Protein AF-A0A9Q9PB73-F1 (afdb_monomer)

Secondary structure (DSSP, 8-state):
--HHHHHHHHHHHHHHHHT-----S--HHHHHHHHHHHHHHHTGGGGGSTTTHHHHHHHHHHHHHHHHHHHHHHHTT----SS--TTT-GGGGS-HHHHHHHHHHHTTSSPPPGGGHHHHHHHHHHHHHHHHHHHHHHHHHHHHHHHHHHHHHHHH---HHHHHHHHHHHHHHHHHHHHHHHHHHHHHHHHHHHSS---

Solvent-accessible surface area (backbone atoms only — not comparable to full-atom values): 10173 Å² total; per-residue (Å²): 131,60,71,69,34,52,52,52,19,26,51,33,25,43,47,39,55,74,65,40,59,80,55,90,72,78,28,49,42,52,54,52,19,53,52,18,47,51,33,23,60,73,13,48,74,22,63,84,35,84,92,35,31,66,20,26,52,32,2,42,51,8,18,52,38,11,42,51,40,31,52,51,21,58,76,66,55,54,42,48,47,83,61,76,53,84,85,60,29,30,60,70,60,43,54,75,69,51,38,52,50,53,51,31,26,68,64,57,75,38,81,80,51,75,90,46,44,66,38,46,51,30,46,52,52,30,50,52,52,50,52,63,67,44,45,50,42,52,51,8,50,51,31,12,49,53,6,30,34,49,20,38,29,75,71,71,66,53,44,69,66,54,53,48,51,51,51,51,52,53,52,49,54,50,52,53,48,51,52,48,52,54,47,50,51,52,40,48,57,47,45,54,61,63,66,46,77,88,125

Mean predicted aligned error: 8.73 Å

Organism: NCBI:txid159612

Nearest PDB structures (foldseek):
  7p13-assembly1_A  TM=1.983E-01  e=5.101E-01  Mycobacterium tuberculosis H37Rv
  3bt5-assembly1_A  TM=2.138E-01  e=2.238E+00  Deinococcus radiodurans R1 = ATCC 13939 = DSM 20539
  6qfm-assembly1_A  TM=1.974E-01  e=7.440E+00  Homo sapiens
  6ybk-assembly1_A  TM=2.043E-01  e=9.373E+00  Escherichia coli O157:H7

Foldseek 3Di:
DDLVLLVQLLVLLVCCLPQNAQAPDQFPLNVLLVVLVVLLVLLVVLCVPPVLVVLSVLSVQLNVLSVVLQVVCVVSVHGHHPDRDPPSNSCPSDDPVVSVVLVCLLQVVDADDLSNLSNSVSNLSSVVSNCVSCVSSVSSSLSNQSSSQSSCCVPPVPHPVSVVVSVVVVVVVVVVVVSSVVRNVVSVVSSCVSPDPPD

Sequence (199 aa):
MSPSDLVEATRRANHLVEHGPTAVVLSQQAGFAGMSILWAFISVPSVLRTDSVIWFLFALAGAVVNVTAWVRARRHRRLLPYLVEAPEQPLGALTPADRKSVTRQISGRAPVTPETVPLVRAMLAWQRRFTRASAPTLIGTGLSLVGLGGASATTFGWGWAFLVFIAVVVVFVTVATAIGVRRSRRVLAELDRVGAPVS

pLDDT: mean 79.84, std 9.08, range [40.38, 92.75]

Structure (mmCIF, N/CA/C/O backbone):
data_AF-A0A9Q9PB73-F1
#
_entry.id   AF-A0A9Q9PB73-F1
#
loop_
_atom_site.group_PDB
_atom_site.id
_atom_site.type_symbol
_atom_site.label_atom_id
_atom_site.label_alt_id
_atom_site.label_comp_id
_atom_site.label_asym_id
_atom_site.label_entity_id
_atom_site.label_seq_id
_atom_site.pdbx_PDB_ins_code
_atom_site.Cartn_x
_atom_site.Cartn_y
_atom_site.Cartn_z
_atom_site.occupancy
_atom_site.B_iso_or_equiv
_atom_site.auth_seq_id
_atom_site.auth_comp_id
_atom_site.auth_asym_id
_atom_site.auth_atom_id
_atom_site.pdbx_PDB_model_num
ATOM 1 N N . MET A 1 1 ? -14.734 5.433 27.820 1.00 81.19 1 MET A N 1
ATOM 2 C CA . MET A 1 1 ? -15.286 5.463 26.449 1.00 81.19 1 MET A CA 1
ATOM 3 C C . MET A 1 1 ? -16.794 5.399 26.546 1.00 81.19 1 MET A C 1
ATOM 5 O O . MET A 1 1 ? -17.283 4.629 27.362 1.00 81.19 1 MET A O 1
ATOM 9 N N . SER A 1 2 ? -17.525 6.196 25.765 1.00 86.44 2 SER A N 1
ATOM 10 C CA . SER A 1 2 ? -18.981 6.042 25.703 1.00 86.44 2 SER A CA 1
ATOM 11 C C . SER A 1 2 ? -19.342 4.754 24.941 1.00 86.44 2 SER A C 1
ATOM 13 O O . SER A 1 2 ? -18.794 4.536 23.854 1.00 86.44 2 SER A O 1
ATOM 15 N N . PRO A 1 3 ? -20.268 3.916 25.447 1.00 85.44 3 PRO A N 1
ATOM 16 C CA . PRO A 1 3 ? -20.746 2.732 24.732 1.00 85.44 3 PRO A CA 1
ATOM 17 C C . PRO A 1 3 ? -21.348 3.067 23.360 1.00 85.44 3 PRO A C 1
ATOM 19 O O . PRO A 1 3 ? -21.125 2.334 22.398 1.00 85.44 3 PRO A O 1
ATOM 22 N N . SER A 1 4 ? -22.054 4.200 23.242 1.00 87.19 4 SER A N 1
ATOM 23 C CA . SER A 1 4 ? -22.648 4.664 21.978 1.00 87.19 4 SER A CA 1
ATOM 24 C C . SER A 1 4 ? -21.594 4.894 20.897 1.00 87.19 4 SER A C 1
ATOM 26 O O . SER A 1 4 ? -21.763 4.478 19.751 1.00 87.19 4 SER A O 1
ATOM 28 N N . ASP A 1 5 ? -20.477 5.512 21.277 1.00 86.94 5 ASP A N 1
ATOM 29 C CA . ASP A 1 5 ? -19.432 5.932 20.346 1.00 86.94 5 ASP A CA 1
ATOM 30 C C . ASP A 1 5 ? -18.615 4.726 19.875 1.00 86.94 5 ASP A C 1
ATOM 32 O O . ASP A 1 5 ? -18.195 4.666 18.719 1.00 86.94 5 ASP A O 1
ATOM 36 N N . LEU A 1 6 ? -18.433 3.729 20.750 1.00 85.31 6 LEU A N 1
ATOM 37 C CA . LEU A 1 6 ? -17.817 2.448 20.404 1.00 85.31 6 LEU A CA 1
ATOM 38 C C . LEU A 1 6 ? -18.681 1.636 19.436 1.00 85.31 6 LEU A C 1
ATOM 40 O O . LEU A 1 6 ? -18.147 1.058 18.484 1.00 85.31 6 LEU A O 1
ATOM 44 N N . VAL A 1 7 ? -19.999 1.605 19.645 1.00 88.12 7 VAL A N 1
ATOM 45 C CA . VAL A 1 7 ? -20.941 0.935 18.735 1.00 88.12 7 VAL A CA 1
ATOM 46 C C . VAL A 1 7 ? -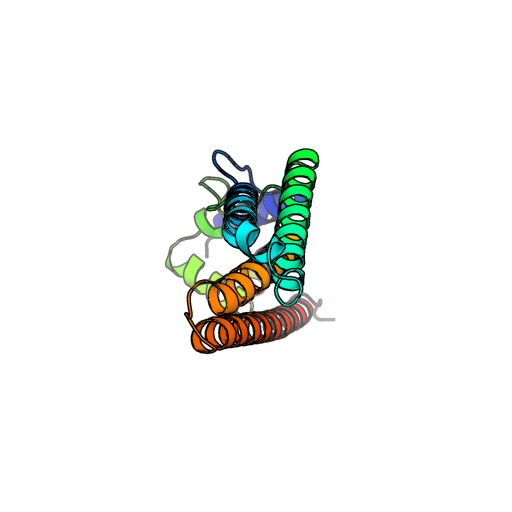20.922 1.603 17.362 1.00 88.12 7 VAL A C 1
ATOM 48 O O . VAL A 1 7 ? -20.779 0.915 16.350 1.00 88.12 7 VAL A O 1
ATOM 51 N N . GLU A 1 8 ? -20.979 2.933 17.314 1.00 87.12 8 GLU A N 1
ATOM 52 C CA . GLU A 1 8 ? -20.946 3.693 16.062 1.00 87.12 8 GLU A CA 1
ATOM 53 C C . GLU A 1 8 ? -19.600 3.541 15.331 1.00 87.12 8 GLU A C 1
ATOM 55 O O . GLU A 1 8 ? -19.565 3.271 14.127 1.00 87.12 8 GLU A O 1
ATOM 60 N N . ALA A 1 9 ? -18.476 3.609 16.052 1.00 85.12 9 ALA A N 1
ATOM 61 C CA . ALA A 1 9 ? -17.149 3.356 15.490 1.00 85.12 9 ALA A CA 1
ATOM 62 C C . ALA A 1 9 ? -17.027 1.933 14.918 1.00 85.12 9 ALA A C 1
ATOM 64 O O . ALA A 1 9 ? -16.461 1.735 13.838 1.00 85.12 9 ALA A O 1
ATOM 65 N N . THR A 1 10 ? -17.584 0.939 15.617 1.00 86.75 10 THR A N 1
ATOM 66 C CA . THR A 1 10 ? -17.586 -0.465 15.175 1.00 86.75 10 THR A CA 1
ATOM 67 C C . THR A 1 10 ? -18.457 -0.649 13.938 1.00 86.75 10 THR A C 1
ATOM 69 O O . THR A 1 10 ? -18.029 -1.295 12.981 1.00 86.75 10 THR A O 1
ATOM 72 N N . ARG A 1 11 ? -19.649 -0.039 13.909 1.00 87.25 11 ARG A N 1
ATOM 73 C CA . ARG A 1 11 ? -20.544 -0.049 12.746 1.00 87.25 11 ARG A CA 1
ATOM 74 C C . ARG A 1 11 ? -19.846 0.522 11.512 1.00 87.25 11 ARG A C 1
ATOM 76 O O . ARG A 1 11 ? -19.874 -0.112 10.460 1.00 87.25 11 ARG A O 1
ATOM 83 N N . ARG A 1 12 ? -19.167 1.666 11.640 1.00 85.88 12 ARG A N 1
ATOM 84 C CA . ARG A 1 12 ? -18.396 2.281 10.542 1.00 85.88 12 ARG A CA 1
ATOM 85 C C . ARG A 1 12 ? -17.239 1.399 10.084 1.00 85.88 12 ARG A C 1
ATOM 87 O O . ARG A 1 12 ? -17.043 1.224 8.884 1.00 85.88 12 ARG A O 1
ATOM 94 N N . ALA A 1 13 ? -16.504 0.791 11.018 1.00 82.88 13 ALA A N 1
ATOM 95 C CA . ALA A 1 13 ? -15.443 -0.154 10.680 1.00 82.88 13 ALA A CA 1
ATOM 96 C C . ALA A 1 13 ? -15.987 -1.367 9.903 1.00 82.88 13 ALA A C 1
ATOM 98 O O . ALA A 1 13 ? -15.427 -1.722 8.868 1.00 82.88 13 ALA A O 1
ATOM 99 N N . ASN A 1 14 ? -17.100 -1.960 10.344 1.00 84.06 14 ASN A N 1
ATOM 100 C CA . ASN A 1 14 ? -17.745 -3.081 9.654 1.00 84.06 14 ASN A CA 1
ATOM 101 C C . ASN A 1 14 ? -18.268 -2.684 8.269 1.00 84.06 14 ASN A C 1
ATOM 103 O O . ASN A 1 14 ? -18.034 -3.406 7.303 1.00 84.06 14 ASN A O 1
ATOM 107 N N . HIS A 1 15 ? -18.867 -1.497 8.138 1.00 83.25 15 HIS A N 1
ATOM 108 C CA . HIS A 1 15 ? -19.289 -0.969 6.841 1.00 83.25 15 HIS A CA 1
ATOM 109 C C . HIS A 1 15 ? -18.113 -0.903 5.852 1.00 83.25 15 HIS A C 1
ATOM 111 O O . HIS A 1 15 ? -18.237 -1.361 4.716 1.00 83.25 15 HIS A O 1
ATOM 117 N N . LEU A 1 16 ? -16.937 -0.438 6.291 1.00 80.31 16 LEU A N 1
ATOM 118 C CA . LEU A 1 16 ? -15.720 -0.436 5.468 1.00 80.31 16 LEU A CA 1
ATOM 119 C C . LEU A 1 16 ? -15.178 -1.844 5.178 1.00 80.31 16 LEU A C 1
ATOM 121 O O . LEU A 1 16 ? -14.593 -2.073 4.115 1.00 80.31 16 LEU A O 1
ATOM 125 N N . VAL A 1 17 ? -15.344 -2.791 6.105 1.00 79.62 17 VAL A N 1
ATOM 126 C CA . VAL A 1 17 ? -14.980 -4.201 5.894 1.00 79.62 17 VAL A CA 1
ATOM 127 C C . VAL A 1 17 ? -15.869 -4.859 4.851 1.00 79.62 17 VAL A C 1
ATOM 129 O O . VAL A 1 17 ? -15.363 -5.711 4.127 1.00 79.62 17 VAL A O 1
ATOM 132 N N . GLU A 1 18 ? -17.138 -4.478 4.744 1.00 80.69 18 GLU A N 1
ATOM 133 C CA . GLU A 1 18 ? -18.116 -5.069 3.825 1.00 80.69 18 GLU A CA 1
ATOM 134 C C . GLU A 1 18 ? -18.109 -4.363 2.464 1.00 80.69 18 GLU A C 1
ATOM 136 O O . GLU A 1 18 ? -17.787 -4.970 1.435 1.00 80.69 18 GLU A O 1
ATOM 141 N N . HIS A 1 19 ? -18.345 -3.056 2.462 1.00 75.50 19 HIS A N 1
ATOM 142 C CA . HIS A 1 19 ? -18.592 -2.263 1.258 1.00 75.50 19 HIS A CA 1
ATOM 143 C C . HIS A 1 19 ? -17.308 -1.658 0.680 1.00 75.50 19 HIS A C 1
ATOM 145 O O . HIS A 1 19 ? -17.209 -1.442 -0.527 1.00 75.50 19 HIS A O 1
ATOM 151 N N . GLY A 1 20 ? -16.266 -1.517 1.504 1.00 68.12 20 GLY A N 1
ATOM 152 C CA . GLY A 1 20 ? -15.067 -0.766 1.145 1.00 68.12 20 GLY A CA 1
ATOM 153 C C . GLY A 1 20 ? -15.297 0.748 1.240 1.00 68.12 20 GLY A C 1
ATOM 154 O O . GLY A 1 20 ? -16.436 1.195 1.315 1.00 68.12 20 GLY A O 1
ATOM 155 N N . PRO A 1 21 ? -14.218 1.540 1.291 1.00 69.56 21 PRO A N 1
ATOM 156 C CA . PRO A 1 21 ? -14.331 2.990 1.362 1.00 69.56 21 PRO A CA 1
ATOM 157 C C . PRO A 1 21 ? -14.753 3.607 0.026 1.00 69.56 21 PRO A C 1
ATOM 159 O O . PRO A 1 21 ? -14.354 3.136 -1.048 1.00 69.56 21 PRO A O 1
ATOM 162 N N . THR A 1 22 ? -15.483 4.715 0.100 1.00 65.12 22 THR A N 1
ATOM 163 C CA . THR A 1 22 ? -15.911 5.464 -1.082 1.00 65.12 22 THR A CA 1
ATOM 164 C C . THR A 1 22 ? -14.775 6.372 -1.563 1.00 65.12 22 THR A C 1
ATOM 166 O O . THR A 1 22 ? -14.307 7.249 -0.843 1.00 65.12 22 THR A O 1
ATOM 169 N N . ALA A 1 23 ? -14.278 6.158 -2.784 1.00 60.25 23 ALA A N 1
ATOM 170 C CA . ALA A 1 23 ? -13.275 7.042 -3.380 1.00 60.25 23 ALA A CA 1
ATOM 171 C C . ALA A 1 23 ? -13.978 8.210 -4.094 1.00 60.25 23 ALA A C 1
ATOM 173 O O . ALA A 1 23 ? -14.512 8.019 -5.184 1.00 60.25 23 ALA A O 1
ATOM 174 N N . VAL A 1 24 ? -13.983 9.396 -3.476 1.00 58.31 24 VAL A N 1
ATOM 175 C CA . VAL A 1 24 ? -14.652 10.606 -4.006 1.00 58.31 24 VAL A CA 1
ATOM 176 C C . VAL A 1 24 ? -13.810 11.320 -5.079 1.00 58.31 24 VAL A C 1
ATOM 178 O O . VAL A 1 24 ? -14.357 11.956 -5.973 1.00 58.31 24 VAL A O 1
ATOM 181 N N . VAL A 1 25 ? -12.478 11.178 -5.040 1.00 64.44 25 VAL A N 1
ATOM 182 C CA . VAL A 1 25 ? -11.539 11.904 -5.923 1.00 64.44 25 VAL A CA 1
ATOM 183 C C . VAL A 1 25 ? -10.614 10.925 -6.674 1.00 64.44 25 VAL A C 1
ATOM 185 O O . VAL A 1 25 ? -11.056 9.906 -7.206 1.00 64.44 25 VAL A O 1
ATOM 188 N N . LEU A 1 26 ? -9.308 11.200 -6.742 1.00 64.75 26 LEU A N 1
ATOM 189 C CA . LEU A 1 26 ? -8.319 10.344 -7.383 1.00 64.75 26 LEU A CA 1
ATOM 190 C C . LEU A 1 26 ? -7.964 9.197 -6.429 1.00 64.75 26 LEU A C 1
ATOM 192 O O . LEU A 1 26 ? -7.519 9.432 -5.312 1.00 64.75 26 LEU A O 1
ATOM 196 N N . SER A 1 27 ? -8.139 7.942 -6.843 1.00 77.50 27 SER A N 1
ATOM 197 C CA . SER A 1 27 ? -7.674 6.805 -6.030 1.00 77.50 27 SER A CA 1
ATOM 198 C C . SER A 1 27 ? -6.141 6.750 -5.983 1.00 77.50 27 SER A C 1
ATOM 200 O O . SER A 1 27 ? -5.495 7.048 -6.991 1.00 77.50 27 SER A O 1
ATOM 202 N N . GLN A 1 28 ? -5.553 6.269 -4.883 1.00 78.62 28 GLN A N 1
ATOM 203 C CA . GLN A 1 28 ? -4.099 6.040 -4.793 1.00 78.62 28 GLN A CA 1
ATOM 204 C C . GLN A 1 28 ? -3.593 5.160 -5.943 1.00 78.62 28 GLN A C 1
ATOM 206 O O . GLN A 1 28 ? -2.537 5.402 -6.519 1.00 78.62 28 GLN A O 1
ATOM 211 N N . GLN A 1 29 ? -4.387 4.158 -6.326 1.00 81.94 29 GLN A N 1
ATOM 212 C CA . GLN A 1 29 ? -4.055 3.232 -7.408 1.00 81.94 29 GLN A CA 1
ATOM 213 C C . GLN A 1 29 ? -4.014 3.912 -8.781 1.00 81.94 29 GLN A C 1
ATOM 215 O O . GLN A 1 29 ? -3.167 3.560 -9.594 1.00 81.94 29 GLN A O 1
ATOM 220 N N . ALA A 1 30 ? -4.875 4.906 -9.024 1.00 83.56 30 ALA A N 1
ATOM 221 C CA . ALA A 1 30 ? -4.822 5.718 -10.240 1.00 83.56 30 ALA A CA 1
ATOM 222 C C . ALA A 1 30 ? -3.536 6.557 -10.289 1.00 83.56 30 ALA A C 1
ATOM 224 O O . ALA A 1 30 ? -2.881 6.604 -11.326 1.00 83.56 30 ALA A O 1
ATOM 225 N N . GLY A 1 31 ? -3.145 7.158 -9.157 1.00 83.81 31 GLY A N 1
ATOM 226 C CA . GLY A 1 31 ? -1.890 7.904 -9.041 1.00 83.81 31 GLY A CA 1
ATOM 227 C C . GLY A 1 31 ? -0.665 7.032 -9.333 1.00 83.81 31 GLY A C 1
ATOM 228 O O . GLY A 1 31 ? 0.163 7.390 -10.170 1.00 83.81 31 GLY A O 1
ATOM 229 N N . PHE A 1 32 ? -0.581 5.845 -8.720 1.00 85.56 32 PHE A N 1
ATOM 230 C CA . PHE A 1 32 ? 0.517 4.903 -8.974 1.00 85.56 32 PHE A CA 1
ATOM 231 C C . PHE A 1 32 ? 0.524 4.359 -10.407 1.00 85.56 32 PHE A C 1
ATOM 233 O O . PHE A 1 32 ? 1.598 4.220 -10.992 1.00 85.56 32 PHE A O 1
ATOM 240 N N . ALA A 1 33 ? -0.644 4.094 -11.000 1.00 85.75 33 ALA A N 1
ATOM 241 C CA . ALA A 1 33 ? -0.742 3.708 -12.406 1.00 85.75 33 ALA A CA 1
ATOM 242 C C . ALA A 1 33 ? -0.212 4.810 -13.334 1.00 85.75 33 ALA A C 1
ATOM 244 O O . ALA A 1 33 ? 0.637 4.527 -14.178 1.00 85.75 33 ALA A O 1
ATOM 245 N N . GLY A 1 34 ? -0.632 6.063 -13.130 1.00 85.88 34 GLY A N 1
ATOM 246 C CA . GLY A 1 34 ? -0.138 7.210 -13.897 1.00 85.88 34 GLY A CA 1
ATOM 247 C C . GLY A 1 34 ? 1.375 7.403 -13.767 1.00 85.88 34 GLY A C 1
ATOM 248 O O . GLY A 1 34 ? 2.073 7.489 -14.776 1.00 85.88 34 GLY A O 1
ATOM 249 N N . MET A 1 35 ? 1.902 7.376 -12.538 1.00 87.62 35 MET A N 1
ATOM 250 C CA . MET A 1 35 ? 3.348 7.474 -12.287 1.00 87.62 35 MET A CA 1
ATOM 251 C C . MET A 1 35 ? 4.135 6.339 -12.946 1.00 87.62 35 MET A C 1
ATOM 253 O O . MET A 1 35 ? 5.206 6.570 -13.494 1.00 87.62 35 MET A O 1
ATOM 257 N N . SER A 1 36 ? 3.599 5.120 -12.947 1.00 86.81 36 SER A N 1
ATOM 258 C CA . SER A 1 36 ? 4.295 3.968 -13.535 1.00 86.81 36 SER A CA 1
ATOM 259 C C . SER A 1 36 ? 4.354 4.024 -15.054 1.00 86.81 36 SER A C 1
ATOM 261 O O . SER A 1 36 ? 5.361 3.628 -15.634 1.00 86.81 36 SER A O 1
ATOM 263 N N . ILE A 1 37 ? 3.315 4.565 -15.697 1.00 89.69 37 ILE A N 1
ATOM 264 C CA . ILE A 1 37 ? 3.337 4.865 -17.134 1.00 89.69 37 ILE A CA 1
ATOM 265 C C . ILE A 1 37 ? 4.416 5.911 -17.430 1.00 89.69 37 ILE A C 1
ATOM 267 O O . ILE A 1 37 ? 5.212 5.720 -18.347 1.00 89.69 37 ILE A O 1
ATOM 271 N N . LEU A 1 38 ? 4.488 6.980 -16.629 1.00 89.31 38 LEU A N 1
ATOM 272 C CA . LEU A 1 38 ? 5.520 8.007 -16.776 1.00 89.31 38 LEU A CA 1
ATOM 273 C C . LEU A 1 38 ? 6.932 7.420 -16.621 1.00 89.31 38 LEU A C 1
ATOM 275 O O . LEU A 1 38 ? 7.808 7.695 -17.436 1.00 89.31 38 LEU A O 1
ATOM 279 N N . TRP A 1 39 ? 7.159 6.572 -15.618 1.00 88.12 39 TRP A N 1
ATOM 280 C CA . TRP A 1 39 ? 8.449 5.910 -15.407 1.00 88.12 39 TRP A CA 1
ATOM 281 C C . TRP A 1 39 ? 8.827 4.958 -16.546 1.00 88.12 39 TRP A C 1
ATOM 283 O O . TRP A 1 39 ? 9.987 4.931 -16.962 1.00 88.12 39 TRP A O 1
ATOM 293 N N . ALA A 1 40 ? 7.859 4.216 -17.091 1.00 87.50 40 ALA A N 1
ATOM 294 C CA . ALA A 1 40 ? 8.070 3.399 -18.283 1.00 87.50 40 ALA A CA 1
ATOM 295 C C . ALA A 1 40 ? 8.453 4.262 -19.493 1.00 87.50 40 ALA A C 1
ATOM 297 O O . ALA A 1 40 ? 9.391 3.916 -20.208 1.00 87.50 40 ALA A O 1
ATOM 298 N N . PHE A 1 41 ? 7.798 5.412 -19.673 1.00 88.56 41 PHE A N 1
ATOM 299 C CA . PHE A 1 41 ? 8.111 6.359 -20.742 1.00 88.56 41 PHE A CA 1
ATOM 300 C C . PHE A 1 41 ? 9.527 6.943 -20.612 1.00 88.56 41 PHE A C 1
ATOM 302 O O . PHE A 1 41 ? 10.282 6.946 -21.580 1.00 88.56 41 PHE A O 1
ATOM 309 N N . ILE A 1 42 ? 9.935 7.350 -19.405 1.00 83.19 42 ILE A N 1
ATOM 310 C CA . ILE A 1 42 ? 11.305 7.825 -19.130 1.00 83.19 42 ILE A CA 1
ATOM 311 C C . ILE A 1 42 ? 12.348 6.736 -19.434 1.00 83.19 42 ILE A C 1
ATOM 313 O O . ILE A 1 42 ? 13.468 7.047 -19.830 1.00 83.19 42 ILE A O 1
ATOM 317 N N . SER A 1 43 ? 11.982 5.460 -19.289 1.00 83.94 43 SER A N 1
ATOM 318 C CA . SER A 1 43 ? 12.876 4.319 -19.523 1.00 83.94 43 SER A CA 1
ATOM 319 C C . SER A 1 43 ? 13.005 3.913 -21.002 1.00 83.94 43 SER A C 1
ATOM 321 O O . SER A 1 43 ? 13.804 3.031 -21.310 1.00 83.94 43 SER A O 1
ATOM 323 N N . VAL A 1 44 ? 12.250 4.526 -21.925 1.00 86.94 44 VAL A N 1
ATOM 324 C CA . VAL A 1 44 ? 12.257 4.199 -23.368 1.00 86.94 44 VAL A CA 1
ATOM 325 C C . VAL A 1 44 ? 13.646 4.280 -24.022 1.00 86.94 44 VAL A C 1
ATOM 327 O O . VAL A 1 44 ? 13.961 3.379 -24.800 1.00 86.94 44 VAL A O 1
ATOM 330 N N . PRO A 1 45 ? 14.521 5.262 -23.719 1.00 85.00 45 PRO A N 1
ATOM 331 C CA . PRO A 1 45 ? 15.861 5.318 -24.312 1.00 85.00 45 PRO A CA 1
ATOM 332 C C . PRO A 1 45 ? 16.711 4.062 -24.062 1.00 85.00 45 PRO A C 1
ATOM 334 O O . PRO A 1 45 ? 17.592 3.747 -24.860 1.00 85.00 45 PRO A O 1
ATOM 337 N N . SER A 1 46 ? 16.430 3.299 -23.000 1.00 83.38 46 SER A N 1
ATOM 338 C CA . SER A 1 46 ? 17.100 2.023 -22.716 1.00 83.38 46 SER A CA 1
ATOM 339 C C . SER A 1 46 ? 16.802 0.936 -23.754 1.00 83.38 46 SER A C 1
ATOM 341 O O . SER A 1 46 ? 17.557 -0.022 -23.875 1.00 83.38 46 SER A O 1
ATOM 343 N N . VAL A 1 47 ? 15.735 1.070 -24.549 1.00 86.06 47 VAL A N 1
ATOM 344 C CA . VAL A 1 47 ? 15.420 0.121 -25.632 1.00 86.06 47 VAL A CA 1
ATOM 345 C C . VAL A 1 47 ? 16.455 0.186 -26.759 1.00 86.06 47 VAL A C 1
ATOM 347 O O . VAL A 1 47 ? 16.687 -0.803 -27.447 1.00 86.06 47 VAL A O 1
ATOM 350 N N . LEU A 1 48 ? 17.133 1.325 -26.913 1.00 86.56 48 LEU A N 1
ATOM 351 C CA . LEU A 1 48 ? 18.148 1.534 -27.948 1.00 86.56 48 LEU A CA 1
ATOM 352 C C . LEU A 1 48 ? 19.472 0.809 -27.651 1.00 86.56 48 LEU A C 1
ATOM 354 O O . LEU A 1 48 ? 20.381 0.822 -28.477 1.00 86.56 48 LEU A O 1
ATOM 358 N N . ARG A 1 49 ? 19.602 0.195 -26.469 1.00 82.75 49 ARG A N 1
ATOM 359 C CA . ARG A 1 49 ? 20.827 -0.439 -25.975 1.00 82.75 49 ARG A CA 1
ATOM 360 C C . ARG A 1 49 ? 20.506 -1.819 -25.411 1.00 82.75 49 ARG A C 1
ATOM 362 O O . ARG A 1 49 ? 19.757 -1.948 -24.442 1.00 82.75 49 ARG A O 1
ATOM 369 N N . THR A 1 50 ? 21.065 -2.854 -26.038 1.00 81.44 50 THR A N 1
ATOM 370 C CA . THR A 1 50 ? 20.707 -4.265 -25.777 1.00 81.44 50 THR A CA 1
ATOM 371 C C . THR A 1 50 ? 20.985 -4.675 -24.327 1.00 81.44 50 THR A C 1
ATOM 373 O O . THR A 1 50 ? 20.200 -5.396 -23.718 1.00 81.44 50 THR A O 1
ATOM 376 N N . ASP A 1 51 ? 22.054 -4.145 -23.742 1.00 80.69 51 ASP A N 1
ATOM 377 C CA . ASP A 1 51 ? 22.472 -4.322 -22.349 1.00 80.69 51 ASP A CA 1
ATOM 378 C C . ASP A 1 51 ? 21.544 -3.642 -21.325 1.00 80.69 51 ASP A C 1
ATOM 380 O O . ASP A 1 51 ? 21.549 -3.999 -20.147 1.00 80.69 51 ASP A O 1
ATOM 384 N N . SER A 1 52 ? 20.704 -2.696 -21.758 1.00 81.56 52 SER A N 1
ATOM 385 C CA . SER A 1 52 ? 19.805 -1.931 -20.881 1.00 81.56 52 SER A CA 1
ATOM 386 C C . SER A 1 52 ? 18.311 -2.191 -21.113 1.00 81.56 52 SER A C 1
ATOM 388 O O . SER A 1 52 ? 17.477 -1.728 -20.329 1.00 81.56 52 SER A O 1
ATOM 390 N N . VAL A 1 53 ? 17.959 -2.997 -22.124 1.00 86.75 53 VAL A N 1
ATOM 391 C CA . VAL A 1 53 ? 16.568 -3.337 -22.484 1.00 86.75 53 VAL A CA 1
ATOM 392 C C . VAL A 1 53 ? 15.788 -3.926 -21.305 1.00 86.75 53 VAL A C 1
ATOM 394 O O . VAL A 1 53 ? 14.603 -3.642 -21.130 1.00 86.75 53 VAL A O 1
ATOM 397 N N . ILE A 1 54 ? 16.458 -4.708 -20.453 1.00 87.44 54 ILE A N 1
ATOM 398 C CA . ILE A 1 54 ? 15.840 -5.366 -19.297 1.00 87.44 54 ILE A CA 1
ATOM 399 C C . ILE A 1 54 ? 15.223 -4.363 -18.313 1.00 87.44 54 ILE A C 1
ATOM 401 O O . ILE A 1 54 ? 14.180 -4.629 -17.716 1.00 87.44 54 ILE A O 1
ATOM 405 N N . TRP A 1 55 ? 15.812 -3.173 -18.188 1.00 87.31 55 TRP A N 1
ATOM 406 C CA . TRP A 1 55 ? 15.322 -2.128 -17.295 1.00 87.31 55 TRP A CA 1
ATOM 407 C C . TRP A 1 55 ? 14.025 -1.506 -17.804 1.00 87.31 55 TRP A C 1
ATOM 409 O O . TRP A 1 55 ? 13.092 -1.295 -17.029 1.00 87.31 55 TRP A O 1
ATOM 419 N N . PHE A 1 56 ? 13.913 -1.313 -19.120 1.00 87.75 56 PHE A N 1
ATOM 420 C CA . PHE A 1 56 ? 12.648 -0.925 -19.736 1.00 87.75 56 PHE A CA 1
ATOM 421 C C . PHE A 1 56 ? 11.569 -1.997 -19.527 1.00 87.75 56 PHE A C 1
ATOM 423 O O . PHE A 1 56 ? 10.440 -1.662 -19.170 1.00 87.75 56 PHE A O 1
ATOM 430 N N . LEU A 1 57 ? 11.911 -3.284 -19.668 1.00 91.12 57 LEU A N 1
ATOM 431 C CA . LEU A 1 57 ? 10.962 -4.381 -19.441 1.00 91.12 57 LEU A CA 1
ATOM 432 C C . LEU A 1 57 ? 10.443 -4.414 -17.998 1.00 91.12 57 LEU A C 1
ATOM 434 O O . LEU A 1 57 ? 9.244 -4.601 -17.795 1.00 91.12 57 LEU A O 1
ATOM 438 N N . PHE A 1 58 ? 11.297 -4.168 -16.999 1.00 88.94 58 PHE A N 1
ATOM 439 C CA . PHE A 1 58 ? 10.852 -4.010 -15.610 1.00 88.94 58 PHE A CA 1
ATOM 440 C C . PHE A 1 58 ? 9.925 -2.803 -15.433 1.00 88.94 58 PHE A C 1
ATOM 442 O O . PHE A 1 58 ? 8.883 -2.921 -14.778 1.00 88.94 58 PHE A O 1
ATOM 449 N N . ALA A 1 59 ? 10.257 -1.668 -16.058 1.00 88.94 59 ALA A N 1
ATOM 450 C CA . ALA A 1 59 ? 9.437 -0.463 -16.003 1.00 88.94 59 ALA A CA 1
ATOM 451 C C . ALA A 1 59 ? 8.033 -0.700 -16.583 1.00 88.94 59 ALA A C 1
ATOM 453 O O . ALA A 1 59 ? 7.024 -0.379 -15.942 1.00 88.94 59 ALA A O 1
ATOM 454 N N . LEU A 1 60 ? 7.987 -1.339 -17.754 1.00 91.44 60 LEU A N 1
ATOM 455 C CA . LEU A 1 60 ? 6.775 -1.720 -18.468 1.00 91.44 60 LEU A CA 1
ATOM 456 C C . LEU A 1 60 ? 5.951 -2.753 -17.691 1.00 91.44 60 LEU A C 1
ATOM 458 O O . LEU A 1 60 ? 4.743 -2.577 -17.535 1.00 91.44 60 LEU A O 1
ATOM 462 N N . ALA A 1 61 ? 6.587 -3.799 -17.159 1.00 91.06 61 ALA A N 1
ATOM 463 C CA . ALA A 1 61 ? 5.915 -4.808 -16.344 1.00 91.06 61 ALA A CA 1
ATOM 464 C C . ALA A 1 61 ? 5.247 -4.174 -15.116 1.00 91.06 61 ALA A C 1
ATOM 466 O O . ALA A 1 61 ? 4.082 -4.459 -14.827 1.00 91.06 61 ALA A O 1
ATOM 467 N N . GLY A 1 62 ? 5.941 -3.261 -14.432 1.00 88.19 62 GLY A N 1
ATOM 468 C CA . GLY A 1 62 ? 5.370 -2.531 -13.305 1.00 88.19 62 GLY A CA 1
ATOM 469 C C . GLY A 1 62 ? 4.181 -1.645 -13.691 1.00 88.19 62 GLY A C 1
ATOM 470 O O . GLY A 1 62 ? 3.161 -1.646 -12.993 1.00 88.19 62 GLY A O 1
ATOM 471 N N . ALA A 1 63 ? 4.245 -0.982 -14.852 1.00 89.94 63 ALA A N 1
ATOM 472 C CA . ALA A 1 63 ? 3.134 -0.197 -15.388 1.00 89.94 63 ALA A CA 1
ATOM 473 C C . ALA A 1 63 ? 1.912 -1.077 -15.687 1.00 89.94 63 ALA A C 1
ATOM 475 O O . ALA A 1 63 ? 0.804 -0.750 -15.259 1.00 89.94 63 ALA A O 1
ATOM 476 N N . VAL A 1 64 ? 2.105 -2.232 -16.333 1.00 92.75 64 VAL A N 1
ATOM 477 C CA . VAL A 1 64 ? 1.030 -3.201 -16.605 1.00 92.75 64 VAL A CA 1
ATOM 478 C C . VAL A 1 64 ? 0.398 -3.700 -15.304 1.00 92.75 64 VAL A C 1
ATOM 480 O O . VAL A 1 64 ? -0.830 -3.711 -15.181 1.00 92.75 64 VAL A O 1
ATOM 483 N N . VAL A 1 65 ? 1.199 -4.065 -14.300 1.00 91.38 65 VAL A N 1
ATOM 484 C CA . VAL A 1 65 ? 0.689 -4.510 -12.992 1.00 91.38 65 VAL A CA 1
ATOM 485 C C . VAL A 1 65 ? -0.114 -3.400 -12.302 1.00 91.38 65 VAL A C 1
ATOM 487 O O . VAL A 1 65 ? -1.212 -3.657 -11.809 1.00 91.38 65 VAL A O 1
ATOM 490 N N . ASN A 1 66 ? 0.365 -2.155 -12.309 1.00 89.06 66 ASN A N 1
ATOM 491 C CA . ASN A 1 66 ? -0.350 -1.042 -11.680 1.00 89.06 66 ASN A CA 1
ATOM 492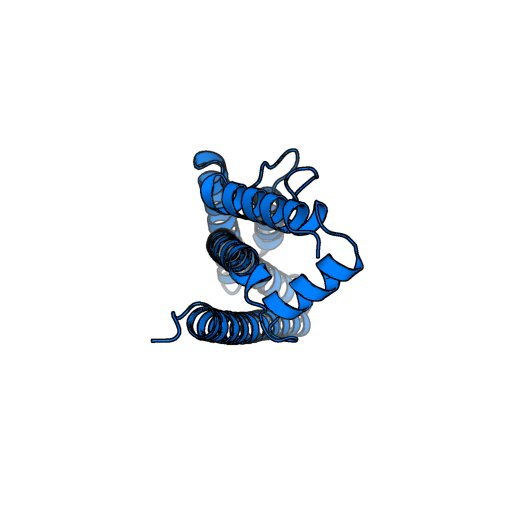 C C . ASN A 1 66 ? -1.645 -0.669 -12.410 1.00 89.06 66 ASN A C 1
ATOM 494 O O . ASN A 1 66 ? -2.675 -0.457 -11.765 1.00 89.06 66 ASN A O 1
ATOM 498 N N . VAL A 1 67 ? -1.634 -0.650 -13.744 1.00 89.44 67 VAL A N 1
ATOM 499 C CA . VAL A 1 67 ? -2.836 -0.391 -14.549 1.00 89.44 67 VAL A CA 1
ATOM 500 C C . VAL A 1 67 ? -3.861 -1.504 -14.353 1.00 89.44 67 VAL A C 1
ATOM 502 O O . VAL A 1 67 ? -5.032 -1.220 -14.111 1.00 89.44 67 VAL A O 1
ATOM 505 N N . THR A 1 68 ? -3.446 -2.772 -14.388 1.00 89.06 68 THR A N 1
ATOM 506 C CA . THR A 1 68 ? -4.359 -3.905 -14.159 1.00 89.06 68 THR A CA 1
ATOM 507 C C . THR A 1 68 ? -4.918 -3.912 -12.737 1.00 89.06 68 THR A C 1
ATOM 509 O O . THR A 1 68 ? -6.117 -4.142 -12.563 1.00 89.06 68 THR A O 1
ATOM 512 N N . ALA A 1 69 ? -4.104 -3.588 -11.727 1.00 85.62 69 ALA A N 1
ATOM 513 C CA . ALA A 1 69 ? -4.554 -3.425 -10.346 1.00 85.62 69 ALA A CA 1
ATOM 514 C C . ALA A 1 69 ? -5.604 -2.313 -10.220 1.00 85.62 69 ALA A C 1
ATOM 516 O O . ALA A 1 69 ? -6.661 -2.533 -9.623 1.00 85.62 69 ALA A O 1
ATOM 517 N N . TRP A 1 70 ? -5.359 -1.154 -10.836 1.00 86.25 70 TRP A N 1
ATOM 518 C CA . TRP A 1 70 ? -6.301 -0.037 -10.861 1.00 86.25 70 TRP A CA 1
ATOM 519 C C . TRP A 1 70 ? -7.601 -0.382 -11.598 1.00 86.25 70 TRP A C 1
ATOM 521 O O . TRP A 1 70 ? -8.684 -0.173 -11.052 1.00 86.25 70 TRP A O 1
ATOM 531 N N . VAL A 1 71 ? -7.525 -0.974 -12.794 1.00 87.00 71 VAL A N 1
ATOM 532 C CA . VAL A 1 71 ? -8.704 -1.391 -13.573 1.00 87.00 71 VAL A CA 1
ATOM 533 C C . VAL A 1 71 ? -9.527 -2.414 -12.796 1.00 87.00 71 VAL A C 1
ATOM 535 O O . VAL A 1 71 ? -10.749 -2.286 -12.709 1.00 87.00 71 VAL A O 1
ATOM 538 N N . ARG A 1 72 ? -8.877 -3.409 -12.185 1.00 86.00 72 ARG A N 1
ATOM 539 C CA . ARG A 1 72 ? -9.550 -4.421 -11.365 1.00 86.00 72 ARG A CA 1
ATOM 540 C C . ARG A 1 72 ? -10.213 -3.792 -10.142 1.00 86.00 72 ARG A C 1
ATOM 542 O O . ARG A 1 72 ? -11.367 -4.102 -9.848 1.00 86.00 72 ARG A O 1
ATOM 549 N N . ALA A 1 73 ? -9.525 -2.890 -9.452 1.00 81.81 73 ALA A N 1
ATOM 550 C CA . ALA A 1 73 ? -10.085 -2.184 -8.308 1.00 81.81 73 ALA A CA 1
ATOM 551 C C . ALA A 1 73 ? -11.267 -1.288 -8.704 1.00 81.81 73 ALA A C 1
ATOM 553 O O . ALA A 1 73 ? -12.281 -1.285 -8.008 1.00 81.81 73 ALA A O 1
ATOM 554 N N . ARG A 1 74 ? -11.195 -0.611 -9.855 1.00 80.94 74 ARG A N 1
ATOM 555 C CA . ARG A 1 74 ? -12.296 0.186 -10.409 1.00 80.94 74 ARG A CA 1
ATOM 556 C C . ARG A 1 74 ? -13.506 -0.684 -10.753 1.00 80.94 74 ARG A C 1
ATOM 558 O O . ARG A 1 74 ? -14.615 -0.357 -10.344 1.00 80.94 74 ARG A O 1
ATOM 565 N N . ARG A 1 75 ? -13.295 -1.820 -11.430 1.00 82.75 75 ARG A N 1
ATOM 566 C CA . ARG A 1 75 ? -14.361 -2.777 -11.788 1.00 82.75 75 ARG A CA 1
ATOM 567 C C . ARG A 1 75 ? -15.077 -3.345 -10.564 1.00 82.75 75 ARG A C 1
ATOM 569 O O . ARG A 1 75 ? -16.288 -3.511 -10.595 1.00 82.75 75 ARG A O 1
ATOM 576 N N . HIS A 1 76 ? -14.347 -3.611 -9.483 1.00 78.75 76 HIS A N 1
ATOM 577 C CA . HIS A 1 76 ? -14.922 -4.180 -8.262 1.00 78.75 76 HIS A CA 1
ATOM 578 C C . HIS A 1 76 ? -15.301 -3.140 -7.199 1.00 78.75 76 HIS A C 1
ATOM 580 O O . HIS A 1 76 ? -15.599 -3.544 -6.078 1.00 78.75 76 HIS A O 1
ATOM 586 N N . ARG A 1 77 ? -15.271 -1.833 -7.511 1.00 69.50 77 ARG A N 1
ATOM 587 C CA . ARG A 1 77 ? -15.516 -0.736 -6.549 1.00 69.50 77 ARG A CA 1
ATOM 588 C C . ARG A 1 77 ? -14.673 -0.867 -5.268 1.00 69.50 77 ARG A C 1
ATOM 590 O O . ARG A 1 77 ? -15.145 -0.668 -4.159 1.00 69.50 77 ARG A O 1
ATOM 597 N N . ARG A 1 78 ? -13.404 -1.251 -5.427 1.00 72.06 78 ARG A N 1
ATOM 598 C CA . ARG A 1 7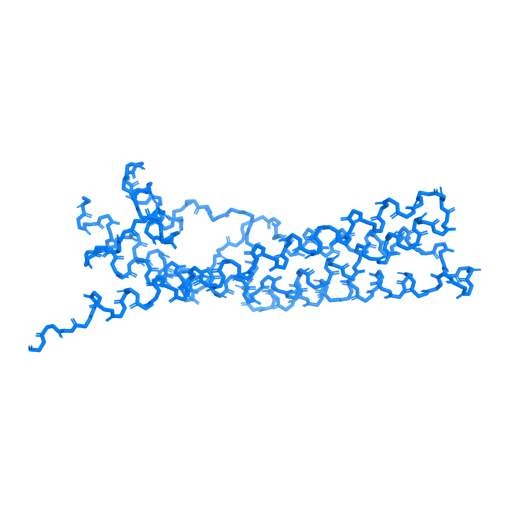8 ? -12.419 -1.480 -4.351 1.00 72.06 78 ARG A CA 1
ATOM 599 C C . ARG A 1 78 ? -11.240 -0.513 -4.441 1.00 72.06 78 ARG A C 1
ATOM 601 O O . ARG A 1 78 ? -10.111 -0.889 -4.134 1.00 72.06 78 ARG A O 1
ATOM 608 N N . LEU A 1 79 ? -11.489 0.699 -4.928 1.00 73.38 79 LEU A N 1
ATOM 609 C CA . LEU A 1 79 ? -10.451 1.716 -5.041 1.00 73.38 79 LEU A CA 1
ATOM 610 C C . LEU A 1 79 ? -9.950 2.109 -3.650 1.00 73.38 79 LEU A C 1
ATOM 612 O O . LEU A 1 79 ? -10.732 2.266 -2.717 1.00 73.38 79 LEU A O 1
ATOM 616 N N . LEU A 1 80 ? -8.633 2.262 -3.524 1.00 75.31 80 LEU A N 1
ATOM 617 C CA . LEU A 1 80 ? -8.010 2.718 -2.285 1.00 75.31 80 LEU A CA 1
ATOM 618 C C . LEU A 1 80 ? -8.058 4.254 -2.239 1.00 75.31 80 LEU A C 1
ATOM 620 O O . LEU A 1 80 ? -7.422 4.895 -3.087 1.00 75.31 80 LEU A O 1
ATOM 624 N N . PRO A 1 81 ? -8.807 4.862 -1.304 1.00 72.69 81 PRO A N 1
ATOM 625 C CA . PRO A 1 81 ? -8.821 6.307 -1.141 1.00 72.69 81 PRO A CA 1
ATOM 626 C C . PRO A 1 81 ? -7.502 6.787 -0.524 1.00 72.69 81 PRO A C 1
ATOM 628 O O . PRO A 1 81 ? -6.818 6.036 0.174 1.00 72.69 81 PRO A O 1
ATOM 631 N N . TYR A 1 82 ? -7.155 8.056 -0.753 1.00 61.22 82 TYR A N 1
ATOM 632 C CA . TYR A 1 82 ? -6.042 8.695 -0.041 1.00 61.22 82 TYR A CA 1
ATOM 633 C C . TYR A 1 82 ? -6.358 8.914 1.437 1.00 61.22 82 TYR A C 1
ATOM 635 O O . TYR A 1 82 ? -5.494 8.723 2.291 1.00 61.22 82 TYR A O 1
ATOM 643 N N . LEU A 1 83 ? -7.603 9.284 1.726 1.00 59.50 83 LEU A N 1
ATOM 644 C CA . LEU A 1 83 ? -8.142 9.506 3.058 1.00 59.50 83 LEU A CA 1
ATOM 645 C C . LEU A 1 83 ? -9.553 8.923 3.091 1.00 59.50 83 LEU A C 1
ATOM 647 O O . LEU A 1 83 ? -10.307 9.077 2.135 1.00 59.50 83 LEU A O 1
ATOM 651 N N . VAL A 1 84 ? -9.904 8.240 4.178 1.00 63.47 84 VAL A N 1
ATOM 652 C CA . VAL A 1 84 ? -11.308 7.909 4.444 1.00 63.47 84 VAL A CA 1
ATOM 653 C C . VAL A 1 84 ? -11.949 9.183 4.980 1.00 63.47 84 VAL A C 1
ATOM 655 O O . VAL A 1 84 ? -11.604 9.618 6.081 1.00 63.47 84 VAL A O 1
ATOM 658 N N . GLU A 1 85 ? -12.810 9.807 4.181 1.00 61.94 85 GLU A N 1
ATOM 659 C CA . GLU A 1 85 ? -13.493 11.044 4.559 1.00 61.94 85 GLU A CA 1
ATOM 660 C C . GLU A 1 85 ? -14.524 10.796 5.670 1.00 61.94 85 GLU A C 1
ATOM 662 O O . GLU A 1 85 ? -15.040 9.690 5.858 1.00 61.94 85 GLU A O 1
ATOM 667 N N . ALA A 1 86 ? -14.813 11.837 6.452 1.00 54.44 86 ALA A N 1
ATOM 668 C CA . ALA A 1 86 ? -15.961 11.813 7.349 1.00 54.44 86 ALA A CA 1
ATOM 669 C C . ALA A 1 86 ? -17.249 11.757 6.500 1.00 54.44 86 ALA A C 1
ATOM 671 O O . ALA A 1 86 ? -17.316 12.443 5.483 1.00 54.44 86 ALA A O 1
ATOM 672 N N . PRO A 1 87 ? -18.273 10.975 6.886 1.00 62.28 87 PRO A N 1
ATOM 673 C CA . PRO A 1 87 ? -18.461 10.312 8.181 1.00 62.28 87 PRO A CA 1
ATOM 674 C C . PRO A 1 87 ? -17.879 8.890 8.286 1.00 62.28 87 PRO A C 1
ATOM 676 O O . PRO A 1 87 ? -17.910 8.313 9.372 1.00 62.28 87 PRO A O 1
ATOM 679 N N . GLU A 1 88 ? -17.332 8.323 7.208 1.00 68.88 88 GLU A N 1
ATOM 680 C CA . GLU A 1 88 ? -16.895 6.917 7.142 1.00 68.88 88 GLU A CA 1
ATOM 681 C C . GLU A 1 88 ? -15.682 6.599 8.027 1.00 68.88 88 GLU A C 1
ATOM 683 O O . GLU A 1 88 ? -15.424 5.432 8.327 1.00 68.88 88 GLU A O 1
ATOM 688 N N . GLN A 1 89 ? -14.938 7.615 8.478 1.00 76.06 89 GLN A N 1
ATOM 689 C CA . GLN A 1 89 ? -13.774 7.430 9.341 1.00 76.06 89 GLN A CA 1
ATOM 690 C C . GLN A 1 89 ? -14.175 6.745 10.670 1.00 76.06 89 GLN A C 1
ATOM 692 O O . GLN A 1 89 ? -14.840 7.372 11.501 1.00 76.06 89 GLN A O 1
ATOM 697 N N . PRO A 1 90 ? -13.735 5.495 10.941 1.00 76.19 90 PRO A N 1
ATOM 698 C CA . PRO A 1 90 ? -14.253 4.711 12.069 1.00 76.19 90 PRO A CA 1
ATOM 699 C C . PRO A 1 90 ? -13.954 5.346 13.422 1.00 76.19 90 PRO A C 1
ATOM 701 O O . PRO A 1 90 ? -14.801 5.425 14.302 1.00 76.19 90 PRO A O 1
ATOM 704 N N . LEU A 1 91 ? -12.740 5.876 13.567 1.00 82.19 91 LEU A N 1
ATOM 705 C CA . LEU A 1 91 ? -12.302 6.550 14.785 1.00 82.19 91 LEU A CA 1
ATOM 706 C C . LEU A 1 91 ? -12.873 7.972 14.911 1.00 82.19 91 LEU A C 1
ATOM 708 O O . LEU A 1 91 ? -12.730 8.581 15.965 1.00 82.19 91 LEU A O 1
ATOM 712 N N . GLY A 1 92 ? -13.527 8.499 13.869 1.00 79.62 92 GLY A N 1
ATOM 713 C CA . GLY A 1 92 ? -14.127 9.834 13.860 1.00 79.62 92 GLY A CA 1
ATOM 714 C C . GLY A 1 92 ? -15.250 10.010 14.888 1.00 79.62 92 GLY A C 1
ATOM 715 O O . GLY A 1 92 ? -15.470 11.127 15.342 1.00 79.62 92 GLY A O 1
ATOM 716 N N . ALA A 1 93 ? -15.903 8.918 15.299 1.00 82.31 93 ALA A N 1
ATOM 717 C CA . ALA A 1 93 ? -16.932 8.922 16.342 1.00 82.31 93 ALA A CA 1
ATOM 718 C C . ALA A 1 93 ? -16.365 9.044 17.771 1.00 82.31 93 ALA A C 1
ATOM 720 O O . ALA A 1 93 ? -17.092 9.398 18.687 1.00 82.31 93 ALA A O 1
ATOM 721 N N . LEU A 1 94 ? -15.073 8.765 17.974 1.00 84.88 94 LEU A N 1
ATOM 722 C CA . LEU A 1 94 ? -14.450 8.745 19.300 1.00 84.88 94 LEU A CA 1
ATOM 723 C C . LEU A 1 94 ? -13.851 10.106 19.679 1.00 84.88 94 LEU A C 1
ATOM 725 O O . LEU A 1 94 ? -13.426 10.874 18.808 1.00 84.88 94 LEU A O 1
ATOM 729 N N . THR A 1 95 ? -13.701 10.361 20.981 1.00 88.00 95 THR A N 1
ATOM 730 C CA . THR A 1 95 ? -12.927 11.503 21.502 1.00 88.00 95 THR A CA 1
ATOM 731 C C . THR A 1 95 ? -11.426 11.355 21.189 1.00 88.00 95 THR A C 1
ATOM 733 O O . THR A 1 95 ? -10.942 10.235 21.008 1.00 88.00 95 THR A O 1
ATOM 736 N N . PRO A 1 96 ? -10.623 12.437 21.154 1.00 87.94 96 PRO A N 1
ATOM 737 C CA . PRO A 1 96 ? -9.183 12.341 20.879 1.00 87.94 96 PRO A CA 1
ATOM 738 C C . PRO A 1 96 ? -8.418 11.393 21.821 1.00 87.94 96 PRO A C 1
ATOM 740 O O . PRO A 1 96 ? -7.516 10.672 21.381 1.00 87.94 96 PRO A O 1
ATOM 743 N N . ALA A 1 97 ? -8.793 11.356 23.104 1.00 87.69 97 ALA A N 1
ATOM 744 C CA . ALA A 1 97 ? -8.197 10.460 24.094 1.00 87.69 97 ALA A CA 1
ATOM 745 C C . ALA A 1 97 ? -8.523 8.989 23.788 1.00 87.69 97 ALA A C 1
ATOM 747 O O . ALA A 1 97 ? -7.625 8.139 23.758 1.00 87.69 97 ALA A O 1
ATOM 748 N N . ASP A 1 98 ? -9.783 8.707 23.459 1.00 86.88 98 ASP A N 1
ATOM 749 C CA . ASP A 1 98 ? -10.245 7.367 23.110 1.00 86.88 98 ASP A CA 1
ATOM 750 C C . ASP A 1 98 ? -9.630 6.882 21.790 1.00 86.88 98 ASP A C 1
ATOM 752 O O . ASP A 1 98 ? -9.148 5.750 21.709 1.00 86.88 98 ASP A O 1
ATOM 756 N N . ARG A 1 99 ? -9.515 7.759 20.782 1.00 87.31 99 ARG A N 1
ATOM 757 C CA . ARG A 1 99 ? -8.805 7.466 19.521 1.00 87.31 99 ARG A CA 1
ATOM 758 C C . ARG A 1 99 ? -7.359 7.063 19.769 1.00 87.31 99 ARG A C 1
ATOM 760 O O . ARG A 1 99 ? -6.877 6.097 19.173 1.00 87.31 99 ARG A O 1
ATOM 767 N N . LYS A 1 100 ? -6.652 7.792 20.641 1.00 88.81 100 LYS A N 1
ATOM 768 C CA . LYS A 1 100 ? -5.262 7.487 21.007 1.00 88.81 100 LYS A CA 1
ATOM 769 C C . LYS A 1 100 ? -5.171 6.129 21.701 1.00 88.81 100 LYS A C 1
ATOM 771 O O . LYS A 1 100 ? -4.278 5.347 21.371 1.00 88.81 100 LYS A O 1
ATOM 776 N N . SER A 1 101 ? -6.096 5.840 22.614 1.00 88.19 101 SER A N 1
ATOM 777 C CA . SER A 1 101 ? -6.176 4.555 23.313 1.00 88.19 101 SER A CA 1
ATOM 778 C C . SER A 1 101 ? -6.402 3.392 22.340 1.00 88.19 101 SER A C 1
ATOM 780 O O . SER A 1 101 ? -5.555 2.502 22.242 1.00 88.19 101 SER A O 1
ATOM 782 N N . VAL A 1 102 ? -7.456 3.453 21.519 1.00 86.50 102 VAL A N 1
ATOM 783 C CA . VAL A 1 102 ? -7.784 2.419 20.522 1.00 86.50 102 VAL A CA 1
ATOM 784 C C . VAL A 1 102 ? -6.645 2.233 19.519 1.00 86.50 102 VAL A C 1
ATOM 786 O O . VAL A 1 102 ? -6.266 1.107 19.201 1.00 86.50 102 VAL A O 1
ATOM 789 N N . THR A 1 103 ? -6.017 3.323 19.070 1.00 87.38 103 THR A N 1
ATOM 790 C CA . THR A 1 103 ? -4.853 3.243 18.176 1.00 87.38 103 THR A CA 1
ATOM 791 C C . THR A 1 103 ? -3.699 2.502 18.842 1.00 87.38 103 THR A C 1
ATOM 793 O O . THR A 1 103 ? -3.077 1.653 18.207 1.00 87.38 103 THR A O 1
ATOM 796 N N . ARG A 1 104 ? -3.416 2.753 20.128 1.00 87.75 104 ARG A N 1
ATOM 797 C CA . ARG A 1 104 ? -2.385 2.003 20.860 1.00 87.75 104 ARG A CA 1
ATOM 798 C C . ARG A 1 104 ? -2.714 0.512 20.931 1.00 87.75 104 ARG A C 1
ATOM 800 O O . ARG A 1 104 ? -1.788 -0.267 20.704 1.00 87.75 104 ARG A O 1
ATOM 807 N N . GLN A 1 105 ? -3.978 0.141 21.142 1.00 88.12 105 GLN A N 1
ATOM 808 C CA . GLN A 1 105 ? -4.443 -1.254 21.182 1.00 88.12 105 GLN A CA 1
ATOM 809 C C . GLN A 1 105 ? -4.340 -1.964 19.822 1.00 88.12 105 GLN A C 1
ATOM 811 O O . GLN A 1 105 ? -3.731 -3.025 19.732 1.00 88.12 105 GLN A O 1
ATOM 816 N N . ILE A 1 106 ? -4.813 -1.346 18.730 1.00 85.44 106 ILE A N 1
ATOM 817 C CA . ILE A 1 106 ? -4.640 -1.864 17.351 1.00 85.44 106 ILE A CA 1
ATOM 818 C C . ILE A 1 106 ? -3.154 -2.073 17.041 1.00 85.44 106 ILE A C 1
ATOM 820 O O . ILE A 1 106 ? -2.739 -3.003 16.351 1.00 85.44 106 ILE A O 1
ATOM 824 N N . SER A 1 107 ? -2.333 -1.184 17.586 1.00 83.00 107 SER A N 1
ATOM 825 C CA . SER A 1 107 ? -0.892 -1.208 17.462 1.00 83.00 107 SER A CA 1
ATOM 826 C C . SER A 1 107 ? -0.222 -2.120 18.523 1.00 83.00 107 SER A C 1
ATOM 828 O O . SER A 1 107 ? 0.998 -2.124 18.659 1.00 83.00 107 SER A O 1
ATOM 830 N N . GLY A 1 108 ? -0.946 -2.889 19.333 1.00 83.44 108 GLY A N 1
ATOM 831 C CA . GLY A 1 108 ? -0.354 -3.770 20.355 1.00 83.44 108 GLY A CA 1
ATOM 832 C C . GLY A 1 108 ? 0.639 -3.080 21.309 1.00 83.44 108 GLY A C 1
ATOM 833 O O . GLY A 1 108 ? 1.564 -3.714 21.802 1.00 83.44 108 GLY A O 1
ATOM 834 N N . ARG A 1 109 ? 0.511 -1.757 21.500 1.00 86.88 109 ARG A N 1
ATOM 835 C CA . ARG A 1 109 ? 1.270 -0.931 22.468 1.00 86.88 109 ARG A CA 1
ATOM 836 C C . ARG A 1 109 ? 0.487 -0.716 23.769 1.00 86.88 109 ARG A C 1
ATOM 838 O O . ARG A 1 109 ? 0.919 0.050 24.634 1.00 86.88 109 ARG A O 1
ATOM 845 N N . ALA A 1 110 ? -0.708 -1.281 23.835 1.00 87.25 110 ALA A N 1
ATOM 846 C CA . ALA A 1 110 ? -1.596 -1.311 24.980 1.00 87.25 110 ALA A CA 1
ATOM 847 C C . ALA A 1 110 ? -2.421 -2.602 24.880 1.00 87.25 110 ALA A C 1
ATOM 849 O O . ALA A 1 110 ? -2.712 -3.010 23.749 1.00 87.25 110 ALA A O 1
ATOM 850 N N . PRO A 1 111 ? -2.774 -3.219 26.017 1.00 86.06 111 PRO A N 1
ATOM 851 C CA . PRO A 1 111 ? -3.601 -4.411 26.020 1.00 86.06 111 PRO A CA 1
ATOM 852 C C . PRO A 1 111 ? -5.010 -4.108 25.508 1.00 86.06 111 PRO A C 1
ATOM 854 O O . PRO A 1 111 ? -5.503 -2.982 25.657 1.00 86.06 111 PRO A O 1
ATOM 857 N N . VAL A 1 112 ? -5.652 -5.101 24.895 1.00 86.31 112 VAL A N 1
ATOM 858 C CA . VAL A 1 112 ? -7.021 -4.953 24.387 1.00 86.31 112 VAL A CA 1
ATOM 859 C C . VAL A 1 112 ? -8.023 -5.115 25.526 1.00 86.31 112 VAL A C 1
ATOM 861 O O . VAL A 1 112 ? -8.001 -6.098 26.260 1.00 86.31 112 VAL A O 1
ATOM 864 N N . THR A 1 113 ? -8.929 -4.150 25.657 1.00 86.44 113 THR A N 1
ATOM 865 C CA . THR A 1 113 ? -10.009 -4.174 26.651 1.00 86.44 113 THR A CA 1
ATOM 866 C C . THR A 1 113 ? -11.251 -4.885 26.100 1.00 86.44 113 THR A C 1
ATOM 868 O O . THR A 1 113 ? -11.527 -4.726 24.911 1.00 86.44 113 THR A O 1
ATOM 871 N N . PRO A 1 114 ? -12.047 -5.604 26.920 1.00 85.19 114 PRO A N 1
ATOM 872 C CA . PRO A 1 114 ? -13.236 -6.332 26.450 1.00 85.19 114 PRO A CA 1
ATOM 873 C C . PRO A 1 114 ? -14.211 -5.472 25.630 1.00 85.19 114 PRO A C 1
ATOM 875 O O . PRO A 1 114 ? -14.692 -5.897 24.583 1.00 85.19 114 PRO A O 1
ATOM 878 N N . GLU A 1 115 ? -14.423 -4.223 26.049 1.00 84.88 115 GLU A N 1
ATOM 879 C CA . GLU A 1 115 ? -15.320 -3.262 25.388 1.00 84.88 115 GLU A CA 1
ATOM 880 C C . GLU A 1 115 ? -14.880 -2.884 23.963 1.00 84.88 115 GLU A C 1
ATOM 882 O O . GLU A 1 115 ? -15.707 -2.575 23.107 1.00 84.88 115 GLU A O 1
ATOM 887 N N . THR A 1 116 ? -13.576 -2.913 23.678 1.00 85.38 116 THR A N 1
ATOM 888 C CA . THR A 1 116 ? -13.008 -2.494 22.386 1.00 85.38 116 THR A CA 1
ATOM 889 C C . THR A 1 116 ? -12.724 -3.667 21.451 1.00 85.38 116 THR A C 1
ATOM 891 O O . THR A 1 116 ? -12.382 -3.439 20.287 1.00 85.38 116 THR A O 1
ATOM 894 N N . VAL A 1 117 ? -12.897 -4.914 21.911 1.00 86.94 117 VAL A N 1
ATOM 895 C CA . VAL A 1 117 ? -12.680 -6.141 21.122 1.00 86.94 117 VAL A CA 1
ATOM 896 C C . VAL A 1 117 ? -13.384 -6.087 19.756 1.00 86.94 117 VAL A C 1
ATOM 898 O O . VAL A 1 117 ? -12.706 -6.338 18.751 1.00 86.94 117 VAL A O 1
ATOM 901 N N . PRO A 1 118 ? -14.681 -5.718 19.648 1.00 85.94 118 PRO A N 1
ATOM 902 C CA . PRO A 1 118 ? -15.373 -5.677 18.357 1.00 85.94 118 PRO A CA 1
ATOM 903 C C . PRO A 1 118 ? -14.751 -4.659 17.393 1.00 85.94 118 PRO A C 1
ATOM 905 O O . PRO A 1 118 ? -14.494 -4.977 16.229 1.00 85.94 118 PRO A O 1
ATOM 908 N N . LEU A 1 119 ? -14.429 -3.464 17.896 1.00 86.94 119 LEU A N 1
ATOM 909 C CA . LEU A 1 119 ? -13.822 -2.386 17.118 1.00 86.94 119 LEU A CA 1
ATOM 910 C C . LEU A 1 119 ? -12.415 -2.755 16.633 1.00 86.94 119 LEU A C 1
ATOM 912 O O . LEU A 1 119 ? -12.102 -2.596 15.453 1.00 86.94 119 LEU A O 1
ATOM 916 N N . VAL A 1 120 ? -11.559 -3.269 17.521 1.00 86.12 120 VAL A N 1
ATOM 917 C CA . VAL A 1 120 ? -10.180 -3.657 17.179 1.00 86.12 120 VAL A CA 1
ATOM 918 C C . VAL A 1 120 ? -10.186 -4.802 16.163 1.00 86.12 120 VAL A C 1
ATOM 920 O O . VAL A 1 120 ? -9.423 -4.766 15.195 1.00 86.12 120 VAL A O 1
ATOM 923 N N . ARG A 1 121 ? -11.086 -5.782 16.316 1.00 86.81 121 ARG A N 1
ATOM 924 C CA . ARG A 1 121 ? -11.259 -6.881 15.356 1.00 86.81 121 ARG A CA 1
ATOM 925 C C . ARG A 1 121 ? -11.683 -6.367 13.977 1.00 86.81 121 ARG A C 1
ATOM 927 O O . ARG A 1 121 ? -11.047 -6.730 12.984 1.00 86.81 121 ARG A O 1
ATOM 934 N N . ALA A 1 122 ? -12.694 -5.500 13.913 1.00 84.69 122 ALA A N 1
ATOM 935 C CA . ALA A 1 122 ? -13.164 -4.897 12.664 1.00 84.69 122 ALA A CA 1
ATOM 936 C C . ALA A 1 122 ? -12.062 -4.070 11.978 1.00 84.69 122 ALA A C 1
ATOM 938 O O . ALA A 1 122 ? -11.807 -4.223 10.782 1.00 84.69 122 ALA A O 1
ATOM 939 N N . MET A 1 123 ? -11.321 -3.269 12.748 1.00 84.94 123 MET A N 1
ATOM 940 C CA . MET A 1 123 ? -10.193 -2.475 12.252 1.00 84.94 123 MET A CA 1
ATOM 941 C C . MET A 1 123 ? -9.060 -3.341 11.685 1.00 84.94 123 MET A C 1
ATOM 943 O O . MET A 1 123 ? -8.516 -3.024 10.626 1.00 84.94 123 MET A O 1
ATOM 947 N N . LEU A 1 124 ? -8.708 -4.452 12.340 1.00 85.38 124 LEU A N 1
ATOM 948 C CA . LEU A 1 124 ? -7.690 -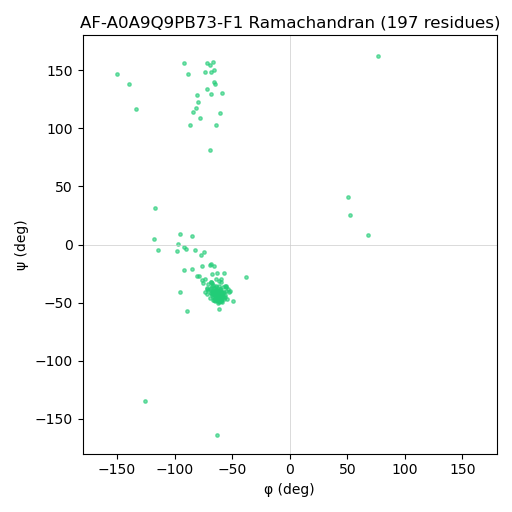5.382 11.834 1.00 85.38 124 LEU A CA 1
ATOM 949 C C . LEU A 1 124 ? -8.157 -6.127 10.576 1.00 85.38 124 LEU A C 1
ATOM 951 O O . LEU A 1 124 ? -7.357 -6.354 9.663 1.00 85.38 124 LEU A O 1
ATOM 955 N N . ALA A 1 125 ? -9.439 -6.496 10.500 1.00 84.88 125 ALA A N 1
ATOM 956 C CA . ALA A 1 125 ? -10.027 -7.086 9.300 1.00 84.88 125 ALA A CA 1
ATOM 957 C C . ALA A 1 125 ? -9.985 -6.102 8.119 1.00 84.88 125 ALA A C 1
ATOM 959 O O . ALA A 1 125 ? -9.554 -6.469 7.020 1.00 84.88 125 ALA A O 1
ATOM 960 N N . TRP A 1 126 ? -10.333 -4.837 8.368 1.00 81.50 126 TRP A N 1
ATOM 961 C CA . TRP A 1 126 ? -10.246 -3.767 7.380 1.00 81.50 126 TRP A CA 1
ATOM 962 C C . TRP A 1 126 ? -8.805 -3.547 6.908 1.00 81.50 126 TRP A C 1
ATOM 964 O O . TRP A 1 126 ? -8.553 -3.575 5.702 1.00 81.50 126 TRP A O 1
ATOM 974 N N . GLN A 1 127 ? -7.838 -3.444 7.829 1.00 79.81 127 GLN A N 1
ATOM 975 C CA . GLN A 1 127 ? -6.414 -3.318 7.489 1.00 79.81 127 GLN A CA 1
ATOM 976 C C . GLN A 1 127 ? -5.929 -4.478 6.614 1.00 79.81 127 GLN A C 1
ATOM 978 O O . GLN A 1 127 ? -5.278 -4.250 5.599 1.00 79.81 127 GLN A O 1
ATOM 983 N N . ARG A 1 128 ? -6.289 -5.725 6.943 1.00 80.50 128 ARG A N 1
ATOM 984 C CA . ARG A 1 128 ? -5.923 -6.902 6.134 1.00 80.50 128 ARG A CA 1
ATOM 985 C C . ARG A 1 128 ? -6.499 -6.839 4.724 1.00 80.50 128 ARG A C 1
ATOM 987 O O . ARG A 1 128 ? -5.795 -7.169 3.767 1.00 80.50 128 ARG A O 1
ATOM 994 N N . ARG A 1 129 ? -7.764 -6.429 4.582 1.00 79.19 129 ARG A N 1
ATOM 995 C CA . ARG A 1 129 ? -8.406 -6.248 3.272 1.00 79.19 129 ARG A CA 1
ATOM 996 C C . ARG A 1 129 ? -7.701 -5.148 2.477 1.00 79.19 129 ARG A C 1
ATOM 998 O O . ARG A 1 129 ? -7.388 -5.367 1.308 1.00 79.19 129 ARG A O 1
ATOM 1005 N N . PHE A 1 130 ? -7.399 -4.021 3.120 1.00 74.81 130 PHE A N 1
ATOM 1006 C CA . PHE A 1 130 ? -6.691 -2.894 2.516 1.00 74.81 130 PHE A CA 1
ATOM 1007 C C . PHE A 1 130 ? -5.284 -3.295 2.046 1.00 74.81 130 PHE A C 1
ATOM 1009 O O . PHE A 1 130 ? -4.946 -3.074 0.888 1.00 74.81 130 PHE A O 1
ATOM 1016 N N . THR A 1 131 ? -4.498 -3.984 2.883 1.00 74.25 131 THR A N 1
ATOM 1017 C CA . THR A 1 131 ? -3.157 -4.484 2.521 1.00 74.25 131 THR A CA 1
ATOM 1018 C C . THR A 1 131 ? -3.199 -5.474 1.357 1.00 74.25 131 THR A C 1
ATOM 1020 O O . THR A 1 131 ? -2.373 -5.406 0.452 1.00 74.25 131 THR A O 1
ATOM 1023 N N . ARG A 1 132 ? -4.170 -6.396 1.335 1.00 78.00 132 ARG A N 1
ATOM 1024 C CA . ARG A 1 132 ? -4.331 -7.323 0.200 1.00 78.00 132 ARG A CA 1
ATOM 1025 C C . ARG A 1 132 ? -4.690 -6.592 -1.093 1.00 78.00 132 ARG A C 1
ATOM 1027 O O . ARG A 1 132 ? -4.243 -7.003 -2.158 1.00 78.00 132 ARG A O 1
ATOM 1034 N N . ALA A 1 133 ? -5.485 -5.528 -1.003 1.00 75.19 133 ALA A N 1
ATOM 1035 C CA . ALA A 1 133 ? -5.856 -4.709 -2.152 1.00 75.19 133 ALA A CA 1
ATOM 1036 C C . ALA A 1 133 ? -4.705 -3.809 -2.642 1.00 75.19 133 ALA A C 1
ATOM 1038 O O . ALA A 1 133 ? -4.629 -3.538 -3.839 1.00 75.19 133 ALA A O 1
ATOM 1039 N N . SER A 1 134 ? -3.799 -3.381 -1.755 1.00 76.50 134 SER A N 1
ATOM 1040 C CA . SER A 1 134 ? -2.636 -2.558 -2.114 1.00 76.50 134 SER A CA 1
ATOM 1041 C C . SER A 1 134 ? -1.431 -3.363 -2.603 1.00 76.50 134 SER A C 1
ATOM 1043 O O . SER A 1 134 ? -0.590 -2.809 -3.306 1.00 76.50 134 SER A O 1
ATOM 1045 N N . ALA A 1 135 ? -1.345 -4.659 -2.284 1.00 81.38 135 ALA A N 1
ATOM 1046 C CA . ALA A 1 135 ? -0.198 -5.495 -2.639 1.00 81.38 135 ALA A CA 1
ATOM 1047 C C . ALA A 1 135 ? 0.141 -5.501 -4.146 1.00 81.38 135 ALA A C 1
ATOM 1049 O O . ALA A 1 135 ? 1.307 -5.273 -4.466 1.00 81.38 135 ALA A O 1
ATOM 1050 N N . PRO A 1 136 ? -0.816 -5.670 -5.086 1.00 81.25 136 PRO A N 1
ATOM 1051 C CA . PRO A 1 136 ? -0.509 -5.582 -6.514 1.00 81.25 136 PRO A CA 1
ATOM 1052 C C . PRO A 1 136 ? 0.068 -4.218 -6.899 1.00 81.25 136 PRO A C 1
ATOM 1054 O O . PRO A 1 136 ? 1.036 -4.153 -7.648 1.00 81.25 136 PRO A O 1
ATOM 1057 N N . THR A 1 137 ? -0.472 -3.138 -6.326 1.00 83.62 137 THR A N 1
ATOM 1058 C CA . THR A 1 137 ? 0.014 -1.781 -6.580 1.00 83.62 137 THR A CA 1
ATOM 1059 C C . THR A 1 137 ? 1.451 -1.587 -6.087 1.00 83.62 137 THR A C 1
ATOM 1061 O O . THR A 1 137 ? 2.271 -0.953 -6.744 1.00 83.62 137 THR A O 1
ATOM 1064 N N . LEU A 1 138 ? 1.792 -2.154 -4.928 1.00 82.56 138 LEU A N 1
ATOM 1065 C CA . LEU A 1 138 ? 3.157 -2.103 -4.397 1.00 82.56 138 LEU A CA 1
ATOM 1066 C C . LEU A 1 138 ? 4.134 -2.905 -5.263 1.00 82.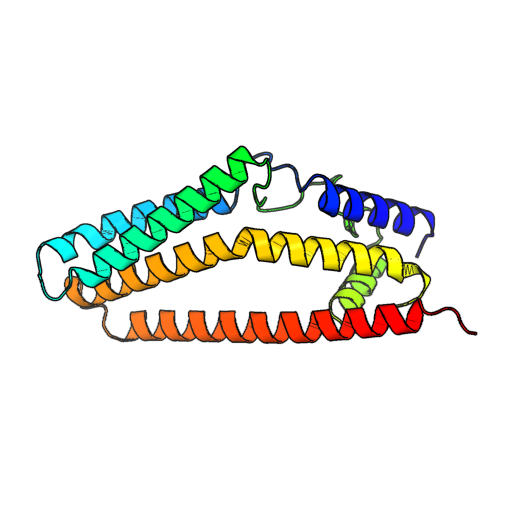56 138 LEU A C 1
ATOM 1068 O O . LEU A 1 138 ? 5.235 -2.428 -5.522 1.00 82.56 138 LEU A O 1
ATOM 1072 N N . ILE A 1 139 ? 3.721 -4.079 -5.752 1.00 83.94 139 ILE A N 1
ATOM 1073 C CA . ILE A 1 139 ? 4.524 -4.898 -6.673 1.00 83.94 139 ILE A CA 1
ATOM 1074 C C . ILE A 1 139 ? 4.776 -4.133 -7.974 1.00 83.94 139 ILE A C 1
ATOM 1076 O O . ILE A 1 139 ? 5.926 -4.009 -8.392 1.00 83.94 139 ILE A O 1
ATOM 1080 N N . GLY A 1 140 ? 3.724 -3.579 -8.585 1.00 84.50 140 GLY A N 1
ATOM 1081 C CA . GLY A 1 140 ? 3.848 -2.800 -9.816 1.00 84.50 140 GLY A CA 1
ATOM 1082 C C . GLY A 1 140 ? 4.752 -1.583 -9.634 1.00 84.50 140 GLY A C 1
ATOM 1083 O O . GLY A 1 140 ? 5.658 -1.355 -10.428 1.00 84.50 140 GLY A O 1
ATOM 1084 N N . THR A 1 141 ? 4.584 -0.861 -8.526 1.00 84.06 141 THR A N 1
ATOM 1085 C CA . THR A 1 141 ? 5.413 0.308 -8.192 1.00 84.06 141 THR A CA 1
ATOM 1086 C C . THR A 1 141 ? 6.876 -0.084 -7.985 1.00 84.06 141 THR A C 1
ATOM 1088 O O . THR A 1 141 ? 7.765 0.591 -8.497 1.00 84.06 141 THR A O 1
ATOM 1091 N N . GLY A 1 142 ? 7.140 -1.193 -7.286 1.00 82.38 142 GLY A N 1
ATOM 1092 C CA . GLY A 1 142 ? 8.491 -1.713 -7.083 1.00 82.38 142 GLY A CA 1
ATOM 1093 C C . GLY A 1 142 ? 9.179 -2.078 -8.398 1.00 82.38 142 GLY A C 1
ATOM 1094 O O . GLY A 1 142 ? 10.299 -1.637 -8.640 1.00 82.38 142 GLY A O 1
ATOM 1095 N N . LEU A 1 143 ? 8.490 -2.811 -9.278 1.00 86.06 143 LEU A N 1
ATOM 1096 C CA . LEU A 1 143 ? 8.996 -3.147 -10.613 1.00 86.06 143 LEU A CA 1
ATOM 1097 C C . LEU A 1 143 ? 9.288 -1.891 -11.437 1.00 86.06 143 LEU A C 1
ATOM 1099 O O . LEU A 1 143 ? 10.357 -1.788 -12.039 1.00 86.06 143 LEU A O 1
ATOM 1103 N N . SER A 1 144 ? 8.381 -0.909 -11.416 1.00 85.38 144 SER A N 1
ATOM 1104 C CA . SER A 1 144 ? 8.588 0.317 -12.178 1.00 85.38 144 SER A CA 1
ATOM 1105 C C . SER A 1 144 ? 9.743 1.169 -11.662 1.00 85.38 144 SER A C 1
ATOM 1107 O O . SER A 1 144 ? 10.474 1.731 -12.473 1.00 85.38 144 SER A O 1
ATOM 1109 N N . LEU A 1 145 ? 9.962 1.224 -10.346 1.00 84.00 145 LEU A N 1
ATOM 1110 C CA . LEU A 1 145 ? 11.112 1.918 -9.760 1.00 84.00 145 LEU A CA 1
ATOM 1111 C C . LEU A 1 145 ? 12.433 1.209 -10.069 1.00 84.00 145 LEU A C 1
ATOM 1113 O O . LEU A 1 145 ? 13.404 1.879 -10.412 1.00 84.00 145 LEU A O 1
ATOM 1117 N N . VAL A 1 146 ? 12.473 -0.126 -10.002 1.00 84.12 146 VAL A N 1
ATOM 1118 C CA . VAL A 1 146 ? 13.650 -0.915 -10.410 1.00 84.12 146 VAL A CA 1
ATOM 1119 C C . VAL A 1 146 ? 13.983 -0.657 -11.880 1.00 84.12 146 VAL A C 1
ATOM 1121 O O . VAL A 1 146 ? 15.139 -0.391 -12.208 1.00 84.12 146 VAL A O 1
ATOM 1124 N N . GLY A 1 147 ? 12.970 -0.670 -12.750 1.00 84.44 147 GLY A N 1
ATOM 1125 C CA . GLY A 1 147 ? 13.138 -0.375 -14.169 1.00 84.44 147 GLY A CA 1
ATOM 1126 C C . GLY A 1 147 ? 13.642 1.044 -14.429 1.00 84.44 147 GLY A C 1
ATOM 1127 O O . GLY A 1 147 ? 14.649 1.221 -15.112 1.00 84.44 147 GLY A O 1
ATOM 1128 N N . LEU A 1 148 ? 13.020 2.047 -13.803 1.00 83.69 148 LEU A N 1
ATOM 1129 C CA . LEU A 1 148 ? 13.466 3.440 -13.884 1.00 83.69 148 LEU A CA 1
ATOM 1130 C C . LEU A 1 148 ? 14.905 3.605 -13.391 1.00 83.69 148 LEU A C 1
ATOM 1132 O O . LEU A 1 148 ? 15.686 4.338 -13.993 1.00 83.69 148 LEU A O 1
ATOM 1136 N N . GLY A 1 149 ? 15.264 2.935 -12.299 1.00 81.94 149 GLY A N 1
ATOM 1137 C CA . GLY A 1 149 ? 16.582 3.065 -11.701 1.00 81.94 149 GLY A CA 1
ATOM 1138 C C . GLY A 1 149 ? 17.695 2.474 -12.530 1.00 81.94 149 GLY A C 1
ATOM 1139 O O . GLY A 1 149 ? 18.706 3.138 -12.749 1.00 81.94 149 GLY A O 1
ATOM 1140 N N . GLY A 1 150 ? 17.491 1.269 -13.050 1.00 80.31 150 GLY A N 1
ATOM 1141 C CA . GLY A 1 150 ? 18.453 0.672 -13.963 1.00 80.31 150 GLY A CA 1
ATOM 1142 C C . GLY A 1 150 ? 18.553 1.430 -15.288 1.00 80.31 150 GLY A C 1
ATOM 1143 O O . GLY A 1 150 ? 19.657 1.651 -15.789 1.00 80.31 150 GLY A O 1
ATOM 1144 N N . ALA A 1 151 ? 17.429 1.931 -15.812 1.00 81.00 151 ALA A N 1
ATOM 1145 C CA . ALA A 1 151 ? 17.419 2.790 -16.993 1.00 81.00 151 ALA A CA 1
ATOM 1146 C C . ALA A 1 151 ? 18.190 4.094 -16.739 1.00 81.00 151 ALA A C 1
ATOM 1148 O O . ALA A 1 151 ? 19.012 4.504 -17.553 1.00 81.00 151 ALA A O 1
ATOM 1149 N N . SER A 1 152 ? 17.994 4.723 -15.582 1.00 76.06 152 SER A N 1
ATOM 1150 C CA . SER A 1 152 ? 18.641 5.997 -15.260 1.00 76.06 152 SER A CA 1
ATOM 1151 C C . SER A 1 152 ? 20.138 5.839 -14.994 1.00 76.06 152 SER A C 1
ATOM 1153 O O . SER A 1 152 ? 20.930 6.659 -15.457 1.00 76.06 152 SER A O 1
ATOM 1155 N N . ALA A 1 153 ? 20.540 4.757 -14.323 1.00 77.38 153 ALA A N 1
ATOM 1156 C CA . ALA A 1 153 ? 21.943 4.450 -14.056 1.00 77.38 153 ALA A CA 1
ATOM 1157 C C . ALA A 1 153 ? 22.737 4.191 -15.342 1.00 77.38 153 ALA A C 1
ATOM 1159 O O . ALA A 1 153 ? 23.856 4.678 -15.488 1.00 77.38 153 ALA A O 1
ATOM 1160 N N . THR A 1 154 ? 22.141 3.474 -16.295 1.00 73.62 154 THR A N 1
ATOM 1161 C CA . THR A 1 154 ? 22.775 3.163 -17.586 1.00 73.62 154 THR A CA 1
ATOM 1162 C C . THR A 1 154 ? 22.729 4.331 -18.574 1.00 73.62 154 THR A C 1
ATOM 1164 O O . THR A 1 154 ? 23.593 4.435 -19.441 1.00 73.62 154 THR A O 1
ATOM 1167 N N . THR A 1 155 ? 21.740 5.227 -18.479 1.00 68.94 155 THR A N 1
ATOM 1168 C CA . THR A 1 155 ? 21.543 6.334 -19.440 1.00 68.94 155 THR A CA 1
ATOM 1169 C C . THR A 1 155 ? 22.173 7.648 -19.002 1.00 68.94 155 THR A C 1
ATOM 1171 O O . THR A 1 155 ? 22.747 8.343 -19.832 1.00 68.94 155 THR A O 1
ATOM 1174 N N . PHE A 1 156 ? 22.077 7.996 -17.720 1.00 66.25 156 PHE A N 1
ATOM 1175 C CA . PHE A 1 156 ? 22.390 9.343 -17.230 1.00 66.25 156 PHE A CA 1
ATOM 1176 C C . PHE A 1 156 ? 23.554 9.377 -16.231 1.00 66.25 156 PHE A C 1
ATOM 1178 O O . PHE A 1 156 ? 23.835 10.425 -15.656 1.00 66.25 156 PHE A O 1
ATOM 1185 N N . GLY A 1 157 ? 24.223 8.244 -15.980 1.00 63.94 157 GLY A N 1
ATOM 1186 C CA . GLY A 1 157 ? 25.373 8.177 -15.068 1.00 63.94 157 GLY A CA 1
ATOM 1187 C C . GLY A 1 157 ? 25.029 8.409 -13.590 1.00 63.94 157 GLY A C 1
ATOM 1188 O O . GLY A 1 157 ? 25.929 8.498 -12.756 1.00 63.94 157 GLY A O 1
ATOM 1189 N N . TRP A 1 158 ? 23.737 8.479 -13.243 1.00 60.28 158 TRP A N 1
ATOM 1190 C CA . TRP A 1 158 ? 23.232 8.459 -11.867 1.00 60.28 158 TRP A CA 1
ATOM 1191 C C . TRP A 1 158 ? 23.463 7.060 -11.290 1.00 60.28 158 TRP A C 1
ATOM 1193 O O . TRP A 1 158 ? 22.597 6.195 -11.369 1.00 60.28 158 TRP A O 1
ATOM 1203 N N . GLY A 1 159 ? 24.689 6.813 -10.829 1.00 60.81 159 GLY A N 1
ATOM 1204 C CA . GLY A 1 159 ? 25.234 5.481 -10.579 1.00 60.81 159 GLY A CA 1
ATOM 1205 C C . GLY A 1 159 ? 24.530 4.639 -9.508 1.00 60.81 159 GLY A C 1
ATOM 1206 O O . GLY A 1 159 ? 23.419 4.915 -9.057 1.00 60.81 159 GLY A O 1
ATOM 1207 N N . TRP A 1 160 ? 25.239 3.596 -9.067 1.00 63.59 160 TRP A N 1
ATOM 1208 C CA . TRP A 1 160 ? 24.844 2.609 -8.051 1.00 63.59 160 TRP A CA 1
ATOM 1209 C C . TRP A 1 160 ? 24.053 3.156 -6.850 1.00 63.59 160 TRP A C 1
ATOM 1211 O O . TRP A 1 160 ? 23.229 2.434 -6.299 1.00 63.59 160 TRP A O 1
ATOM 1221 N N . ALA A 1 161 ? 24.235 4.424 -6.472 1.00 65.25 161 ALA A N 1
ATOM 1222 C CA . ALA A 1 161 ? 23.484 5.102 -5.418 1.00 65.25 161 ALA A CA 1
ATOM 1223 C C . ALA A 1 161 ? 21.951 5.022 -5.574 1.00 65.25 161 ALA A C 1
ATOM 1225 O O . ALA A 1 161 ? 21.262 4.788 -4.582 1.00 65.25 161 ALA A O 1
ATOM 1226 N N . PHE A 1 162 ? 21.395 5.158 -6.786 1.00 70.00 162 PHE A N 1
ATOM 1227 C CA . PHE A 1 162 ? 19.938 5.072 -6.974 1.00 70.00 162 PHE A CA 1
ATOM 1228 C C . PHE A 1 162 ? 19.423 3.632 -6.817 1.00 70.00 162 PHE A C 1
ATOM 1230 O O . PHE A 1 162 ? 18.378 3.401 -6.210 1.00 70.00 162 PHE A O 1
ATOM 1237 N N . LEU A 1 163 ? 20.194 2.644 -7.284 1.00 68.62 163 LEU A N 1
ATOM 1238 C CA . LEU A 1 163 ? 19.886 1.224 -7.080 1.00 68.62 163 LEU A CA 1
ATOM 1239 C C . LEU A 1 163 ? 20.005 0.825 -5.604 1.00 68.62 163 LEU A C 1
ATOM 1241 O O . LEU A 1 163 ? 19.148 0.105 -5.095 1.00 68.62 163 LEU A O 1
ATOM 1245 N N . VAL A 1 164 ? 21.017 1.337 -4.899 1.00 71.19 164 VAL A N 1
ATOM 1246 C CA . VAL A 1 164 ? 21.172 1.163 -3.448 1.00 71.19 164 VAL A CA 1
ATOM 1247 C C . VAL A 1 164 ? 19.997 1.798 -2.708 1.00 71.19 164 VAL A C 1
ATOM 1249 O O . VAL A 1 164 ? 19.431 1.162 -1.824 1.00 71.19 164 VAL A O 1
ATOM 1252 N N . PHE A 1 165 ? 19.568 3.003 -3.094 1.00 72.69 165 PHE A N 1
ATOM 1253 C CA . PHE A 1 165 ? 18.382 3.640 -2.521 1.00 72.69 165 PHE A CA 1
ATOM 1254 C C . PHE A 1 165 ? 17.127 2.777 -2.713 1.00 72.69 165 PHE A C 1
ATOM 1256 O O . PHE A 1 165 ? 16.412 2.523 -1.743 1.00 72.69 165 PHE A O 1
ATOM 1263 N N . ILE A 1 166 ? 16.892 2.247 -3.920 1.00 72.38 166 ILE A N 1
ATOM 1264 C CA . ILE A 1 166 ? 15.778 1.318 -4.173 1.00 72.38 166 ILE A CA 1
ATOM 1265 C C . ILE A 1 166 ? 15.897 0.071 -3.293 1.00 72.38 166 ILE A C 1
ATOM 1267 O O . ILE A 1 166 ? 14.916 -0.318 -2.659 1.00 72.38 166 ILE A O 1
ATOM 1271 N N . ALA A 1 167 ? 17.080 -0.543 -3.214 1.00 75.19 167 ALA A N 1
ATOM 1272 C CA . ALA A 1 167 ? 17.307 -1.727 -2.391 1.00 75.19 167 ALA A CA 1
ATOM 1273 C C . ALA A 1 167 ? 17.008 -1.452 -0.907 1.00 75.19 167 ALA A C 1
ATOM 1275 O O . ALA A 1 167 ? 16.300 -2.232 -0.268 1.00 75.19 167 ALA A O 1
ATOM 1276 N N . VAL A 1 168 ? 17.463 -0.314 -0.374 1.00 76.25 168 VAL A N 1
ATOM 1277 C CA . VAL A 1 168 ? 17.167 0.127 0.998 1.00 76.25 168 VAL A CA 1
ATOM 1278 C C . VAL A 1 168 ? 15.665 0.314 1.204 1.00 76.25 168 VAL A C 1
ATOM 1280 O O . VAL A 1 168 ? 15.128 -0.169 2.201 1.00 76.25 168 VAL A O 1
ATOM 1283 N N . VAL A 1 169 ? 14.962 0.949 0.262 1.00 76.38 169 VAL A N 1
ATOM 1284 C CA . VAL A 1 169 ? 13.503 1.128 0.334 1.00 76.38 169 VAL A CA 1
ATOM 1285 C C . VAL A 1 169 ? 12.782 -0.222 0.327 1.00 76.38 169 VAL A C 1
ATOM 1287 O O . VAL A 1 169 ? 11.898 -0.441 1.154 1.00 76.38 169 VAL A O 1
ATOM 1290 N N . VAL A 1 170 ? 13.174 -1.157 -0.543 1.00 77.44 170 VAL A N 1
ATOM 1291 C CA . VAL A 1 170 ? 12.586 -2.507 -0.606 1.00 77.44 170 VAL A CA 1
ATOM 1292 C C . VAL A 1 170 ? 12.807 -3.265 0.703 1.00 77.44 170 VAL A C 1
ATOM 1294 O O . VAL A 1 170 ? 11.857 -3.836 1.248 1.00 77.44 170 VAL A O 1
ATOM 1297 N N . VAL A 1 171 ? 14.027 -3.241 1.248 1.00 75.44 171 VAL A N 1
ATOM 1298 C CA . VAL A 1 171 ? 14.345 -3.865 2.542 1.00 75.44 171 VAL A CA 1
ATOM 1299 C C . VAL A 1 171 ? 13.518 -3.227 3.655 1.00 75.44 171 VAL A C 1
ATOM 1301 O O . VAL A 1 171 ? 12.871 -3.943 4.420 1.00 75.44 171 VAL A O 1
ATOM 1304 N N . PHE A 1 172 ? 13.463 -1.897 3.715 1.00 75.38 172 PHE A N 1
ATOM 1305 C CA . PHE A 1 172 ? 12.684 -1.168 4.713 1.00 75.38 172 PHE A CA 1
ATOM 1306 C C . PHE A 1 172 ? 11.194 -1.526 4.653 1.00 75.38 172 PHE A C 1
ATOM 1308 O O . PHE A 1 172 ? 10.610 -1.882 5.677 1.00 75.38 172 PHE A O 1
ATOM 1315 N N . VAL A 1 173 ? 10.580 -1.507 3.465 1.00 76.25 173 VAL A N 1
ATOM 1316 C CA . VAL A 1 173 ? 9.166 -1.874 3.268 1.00 76.25 173 VAL A CA 1
ATOM 1317 C C . VAL A 1 173 ? 8.917 -3.331 3.660 1.00 76.25 173 VAL A C 1
ATOM 1319 O O . VAL A 1 173 ? 7.919 -3.630 4.322 1.00 76.25 173 VAL A O 1
ATOM 1322 N N . THR A 1 174 ? 9.833 -4.238 3.317 1.00 73.88 174 THR A N 1
ATOM 1323 C CA . THR A 1 174 ? 9.736 -5.663 3.667 1.00 73.88 174 THR A CA 1
ATOM 1324 C C . THR A 1 174 ? 9.791 -5.866 5.179 1.00 73.88 174 THR A C 1
ATOM 1326 O O . THR A 1 174 ? 8.928 -6.540 5.750 1.00 73.88 174 THR A O 1
ATOM 1329 N N . VAL A 1 175 ? 10.752 -5.232 5.854 1.00 71.00 175 VAL A N 1
ATOM 1330 C CA . VAL A 1 175 ? 10.907 -5.290 7.314 1.00 71.00 175 VAL A CA 1
ATOM 1331 C C . VAL A 1 175 ? 9.700 -4.665 8.012 1.00 71.00 175 VAL A C 1
ATOM 1333 O O . VAL A 1 175 ? 9.119 -5.290 8.902 1.00 71.00 175 VAL A O 1
ATOM 1336 N N . ALA A 1 176 ? 9.256 -3.483 7.579 1.00 73.69 176 ALA A N 1
ATOM 1337 C CA . ALA A 1 176 ? 8.073 -2.818 8.119 1.00 73.69 176 ALA A CA 1
ATOM 1338 C C . ALA A 1 176 ? 6.813 -3.690 7.971 1.00 73.69 176 ALA A C 1
ATOM 1340 O O . ALA A 1 176 ? 6.032 -3.822 8.918 1.00 73.69 176 ALA A O 1
ATOM 1341 N N . THR A 1 177 ? 6.654 -4.360 6.824 1.00 76.06 177 THR A N 1
ATOM 1342 C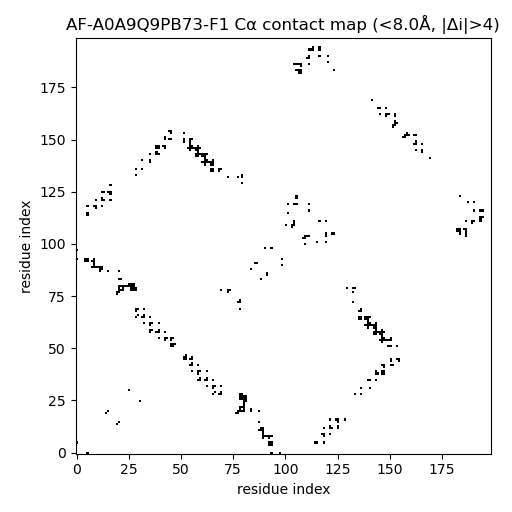 CA . THR A 1 177 ? 5.551 -5.299 6.572 1.00 76.06 177 THR A CA 1
ATOM 1343 C C . THR A 1 177 ? 5.637 -6.516 7.491 1.00 76.06 177 THR A C 1
ATOM 1345 O O . THR A 1 177 ? 4.645 -6.878 8.125 1.00 76.06 177 THR A O 1
ATOM 1348 N N . ALA A 1 178 ? 6.816 -7.127 7.632 1.00 72.75 178 ALA A N 1
ATOM 1349 C CA . ALA A 1 178 ? 7.018 -8.281 8.505 1.00 72.75 178 ALA A CA 1
ATOM 1350 C C . ALA A 1 178 ? 6.724 -7.947 9.978 1.00 72.75 178 ALA A C 1
ATOM 1352 O O . ALA A 1 178 ? 6.029 -8.706 10.663 1.00 72.75 178 ALA A O 1
ATOM 1353 N N . ILE A 1 179 ? 7.194 -6.789 10.455 1.00 74.00 179 ILE A N 1
ATOM 1354 C CA . ILE A 1 179 ? 6.888 -6.274 11.796 1.00 74.00 179 ILE A CA 1
ATOM 1355 C C . ILE A 1 179 ? 5.377 -6.060 11.942 1.00 74.00 179 ILE A C 1
ATOM 1357 O O . ILE A 1 179 ? 4.789 -6.521 12.923 1.00 74.00 179 ILE A O 1
ATOM 1361 N N . GLY A 1 180 ? 4.729 -5.432 10.956 1.00 75.38 180 GLY A N 1
ATOM 1362 C CA . GLY A 1 180 ? 3.281 -5.213 10.937 1.00 75.38 180 GLY A CA 1
ATOM 1363 C C . GLY A 1 180 ? 2.472 -6.511 11.010 1.00 75.38 180 GLY A C 1
ATOM 1364 O O . GLY A 1 180 ? 1.539 -6.615 11.808 1.00 75.38 180 GLY A O 1
ATOM 1365 N N . VAL A 1 181 ? 2.865 -7.542 10.255 1.00 77.19 181 VAL A N 1
ATOM 1366 C CA . VAL A 1 181 ? 2.210 -8.861 10.267 1.00 77.19 181 VAL A CA 1
ATOM 1367 C C . VAL A 1 181 ? 2.379 -9.548 11.619 1.00 77.19 181 VAL A C 1
ATOM 1369 O O . VAL A 1 181 ? 1.394 -10.031 12.184 1.00 77.19 181 VAL A O 1
ATOM 1372 N N . ARG A 1 182 ? 3.601 -9.577 12.168 1.00 78.38 182 ARG A N 1
ATOM 1373 C CA . ARG A 1 182 ? 3.868 -10.163 13.495 1.00 78.38 182 ARG A CA 1
ATOM 1374 C C . ARG A 1 182 ? 3.042 -9.467 14.575 1.00 78.38 182 ARG A C 1
ATOM 1376 O O . ARG A 1 182 ? 2.428 -10.132 15.404 1.00 78.38 182 ARG A O 1
ATOM 1383 N N . ARG A 1 183 ? 2.981 -8.138 14.528 1.00 80.06 183 ARG A N 1
ATOM 1384 C CA . ARG A 1 183 ? 2.195 -7.300 15.438 1.00 80.06 183 ARG A CA 1
ATOM 1385 C C . ARG A 1 183 ? 0.698 -7.589 15.342 1.00 80.06 183 ARG A C 1
ATO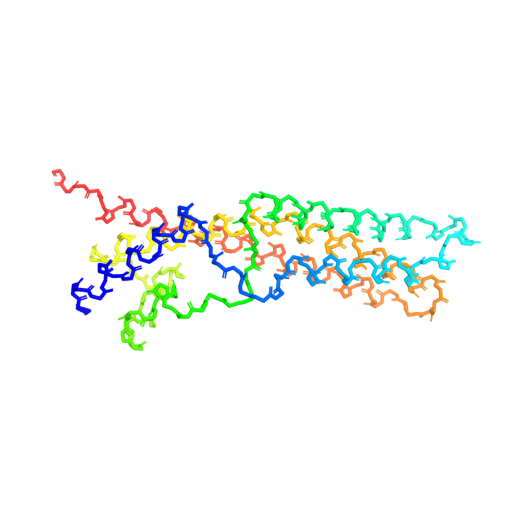M 1387 O O . ARG A 1 183 ? 0.077 -7.853 16.362 1.00 80.06 183 ARG A O 1
ATOM 1394 N N . SER A 1 184 ? 0.138 -7.615 14.132 1.00 77.19 184 SER A N 1
ATOM 1395 C CA . SER A 1 184 ? -1.280 -7.932 13.910 1.00 77.19 184 SER A CA 1
ATOM 1396 C C . SER A 1 184 ? -1.641 -9.329 14.424 1.00 77.19 184 SER A C 1
ATOM 1398 O O . SER A 1 184 ? -2.676 -9.496 15.063 1.00 77.19 184 SER A O 1
ATOM 1400 N N . ARG A 1 185 ? -0.774 -10.328 14.202 1.00 82.62 185 ARG A N 1
ATOM 1401 C CA . ARG A 1 185 ? -0.972 -11.688 14.732 1.00 82.62 185 ARG A CA 1
ATOM 1402 C C . ARG A 1 185 ? -0.977 -11.720 16.262 1.00 82.62 185 ARG A C 1
ATOM 1404 O O . ARG A 1 185 ? -1.808 -12.418 16.828 1.00 82.62 185 ARG A O 1
ATOM 1411 N N . ARG A 1 186 ? -0.100 -10.952 16.921 1.00 82.69 186 ARG A N 1
ATOM 1412 C CA . ARG A 1 186 ? -0.081 -10.838 18.391 1.00 82.69 186 ARG A CA 1
ATOM 1413 C C . ARG A 1 186 ? -1.379 -10.246 18.937 1.00 82.69 186 ARG A C 1
ATOM 1415 O O . ARG A 1 186 ? -1.948 -10.829 19.849 1.00 82.69 186 ARG A O 1
ATOM 1422 N N . VAL A 1 187 ? -1.866 -9.153 18.346 1.00 81.25 187 VAL A N 1
ATOM 1423 C CA . VAL A 1 187 ? -3.120 -8.510 18.781 1.00 81.25 187 VAL A CA 1
ATOM 1424 C C . VAL A 1 187 ? -4.322 -9.434 18.567 1.00 81.25 187 VAL A C 1
ATOM 1426 O O . VAL A 1 187 ? -5.209 -9.481 19.404 1.00 81.25 187 VAL A O 1
ATOM 1429 N N . LEU A 1 188 ? -4.349 -10.222 17.489 1.00 83.06 188 LEU A N 1
ATOM 1430 C CA . LEU A 1 188 ? -5.421 -11.206 17.282 1.00 83.06 188 LEU A CA 1
ATOM 1431 C C . LEU A 1 188 ? -5.394 -12.339 18.300 1.00 83.06 188 LEU A C 1
ATOM 1433 O O . LEU A 1 188 ? -6.437 -12.677 18.839 1.00 83.06 188 LEU A O 1
ATOM 1437 N N . ALA A 1 189 ? -4.210 -12.863 18.619 1.00 84.44 189 ALA A N 1
ATOM 1438 C CA . ALA A 1 189 ? -4.085 -13.854 19.683 1.00 84.44 189 ALA A CA 1
ATOM 1439 C C . ALA A 1 189 ? -4.534 -13.294 21.045 1.00 84.44 189 ALA A C 1
A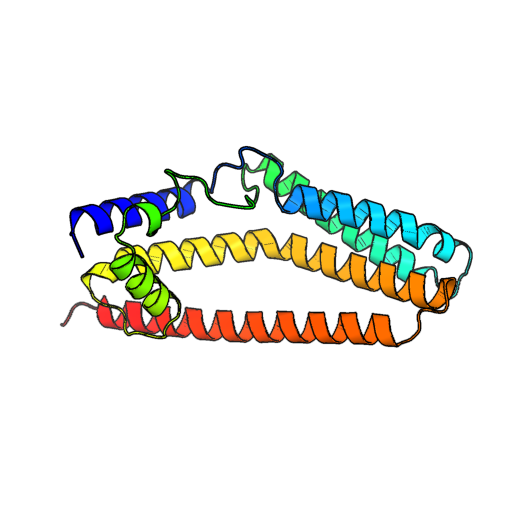TOM 1441 O O . ALA A 1 189 ? -5.042 -14.031 21.881 1.00 84.44 189 ALA A O 1
ATOM 1442 N N . GLU A 1 190 ? -4.353 -11.994 21.282 1.00 84.06 190 GLU A N 1
ATOM 1443 C CA . GLU A 1 190 ? -4.856 -11.318 22.479 1.00 84.06 190 GLU A CA 1
ATOM 1444 C C . GLU A 1 190 ? -6.382 -11.152 22.454 1.00 84.06 190 GLU A C 1
ATOM 1446 O O . GLU A 1 190 ? -7.036 -11.448 23.449 1.00 84.06 190 GLU A O 1
ATOM 1451 N N . LEU A 1 191 ? -6.963 -10.778 21.308 1.00 82.31 191 LEU A N 1
ATOM 1452 C CA . LEU A 1 191 ? -8.417 -10.722 21.114 1.00 82.31 191 LEU A CA 1
ATOM 1453 C C . LEU A 1 191 ? -9.088 -12.072 21.389 1.00 82.31 191 LEU A C 1
ATOM 1455 O O . LEU A 1 191 ? -10.154 -12.099 21.999 1.00 82.31 191 LEU A O 1
ATOM 1459 N N . ASP A 1 192 ? -8.478 -13.173 20.950 1.00 81.25 192 ASP A N 1
ATOM 1460 C CA . ASP A 1 192 ? -9.013 -14.520 21.168 1.00 81.25 192 ASP A CA 1
ATOM 1461 C C . ASP A 1 192 ? -8.966 -14.919 22.65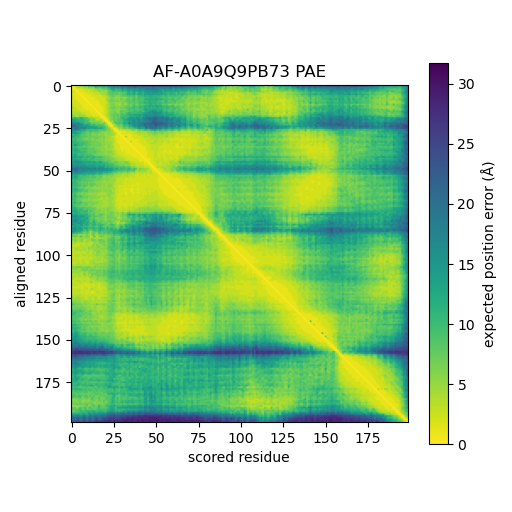1 1.00 81.25 192 ASP A C 1
ATOM 1463 O O . ASP A 1 192 ? -9.867 -15.602 23.123 1.00 81.25 192 ASP A O 1
ATOM 1467 N N . ARG A 1 193 ? -7.971 -14.440 23.414 1.00 79.62 193 ARG A N 1
ATOM 1468 C CA . ARG A 1 193 ? -7.900 -14.661 24.871 1.00 79.62 193 ARG A CA 1
ATOM 1469 C C . ARG A 1 193 ? -8.910 -13.827 25.650 1.00 79.62 193 ARG A C 1
ATOM 1471 O O . ARG A 1 193 ? -9.484 -14.324 26.605 1.00 79.62 193 ARG A O 1
ATOM 1478 N N . VAL A 1 194 ? -9.106 -12.568 25.261 1.00 78.75 194 VAL A N 1
ATOM 1479 C CA . VAL A 1 194 ? -10.037 -11.650 25.940 1.00 78.75 194 VAL A CA 1
ATOM 1480 C C . VAL A 1 194 ? -11.494 -11.966 25.583 1.00 78.75 194 VAL A C 1
ATOM 1482 O O . VAL A 1 194 ? -12.387 -11.736 26.391 1.00 78.75 194 VAL A O 1
ATOM 1485 N N . GLY A 1 195 ? -11.741 -12.489 24.378 1.00 60.31 195 GLY A N 1
ATOM 1486 C CA . GLY A 1 195 ? -13.065 -12.893 23.901 1.00 60.31 195 GLY A CA 1
ATOM 1487 C C . GLY A 1 195 ? -13.429 -14.359 24.153 1.00 60.31 195 GLY A C 1
ATOM 1488 O O . GLY A 1 195 ? -14.536 -14.757 23.791 1.00 60.31 195 GLY A O 1
ATOM 1489 N N . ALA A 1 196 ? -12.530 -15.167 24.725 1.00 58.66 196 ALA A N 1
ATOM 1490 C CA . ALA A 1 196 ? -12.864 -16.519 25.156 1.00 58.66 196 ALA A CA 1
ATOM 1491 C C . ALA A 1 196 ? -13.830 -16.438 26.352 1.00 58.66 196 ALA A C 1
ATOM 1493 O O . ALA A 1 196 ? -13.542 -15.702 27.300 1.00 58.66 196 ALA A O 1
ATOM 1494 N N . PRO A 1 197 ? -14.970 -17.157 26.337 1.00 48.72 197 PRO A N 1
ATOM 1495 C CA . PRO A 1 197 ? -15.795 -17.263 27.528 1.00 48.72 197 PRO A CA 1
ATOM 1496 C C . PRO A 1 197 ? -14.942 -17.873 28.641 1.00 48.72 197 PRO A C 1
ATOM 1498 O O . PRO A 1 197 ? -14.260 -18.876 28.425 1.00 48.72 197 PRO A O 1
ATOM 1501 N N . VAL A 1 198 ? -14.952 -17.243 29.816 1.00 48.66 198 VAL A N 1
ATOM 1502 C CA . VAL A 1 198 ? -14.425 -17.861 31.032 1.00 48.66 198 VAL A CA 1
ATOM 1503 C C . VAL A 1 198 ? -15.332 -19.062 31.296 1.00 48.66 198 VAL A C 1
ATOM 1505 O O . VAL A 1 198 ? -16.496 -18.876 31.645 1.00 48.66 198 VAL A O 1
ATOM 1508 N N . SER A 1 199 ? -14.841 -20.261 30.978 1.00 40.38 199 SER A N 1
ATOM 1509 C CA . SER A 1 199 ? -15.503 -21.536 31.272 1.00 40.38 199 SER A CA 1
ATOM 1510 C C . SER A 1 199 ? -15.541 -21.791 32.768 1.00 40.38 199 SER A C 1
ATOM 1512 O O . SER A 1 199 ? -14.461 -21.606 33.378 1.00 40.38 199 SER A O 1
#

Radius of gyration: 20.91 Å; Cα contacts (8 Å, |Δi|>4): 248; chains: 1; bounding box: 48×34×59 Å